Protein 5VON (pdb70)

Foldseek 3Di:
DAQEAAQAQACVPHPQNVVCLVVVVQVSNLVVVVVLVVLPHQEYEHHDDDPPDPSQVSCVSHLLVNLVSDLGAYEDADLDLVSVVSNCVSNQPRYEYHAQEACPHDPSNVSSLLVCLVRVHQHEYEQAHVVGAQQALVSLLVSVVVSVCCNCVPSVDDLQSYAYENEAAACAPDDPSSQARLVRSLVSLLVVCVVRPNHAYEYALQNNHPPADPVLSLLLSQLSVVSSVVSHHRYYHDSSNSRDHPVPDPPQLSVLSVCSSNVVDDVVDGSNVVNNVVPVVD

InterPro domains:
  IPR000489 Pterin-binding domain [PF00809] (372-605)
  IPR000489 Pterin-binding domain [PS50972] (368-623)
  IPR003726 Homocysteine-binding domain [PF02574] (50-337)
  IPR003726 Homocysteine-binding domain [PS50970] (38-337)
  IPR003759 Cobalamin (vitamin B12)-binding module, cap domain [PF02607] (664-738)
  IPR003759 Cobalamin (vitamin B12)-binding module, cap domain [PS51337] (655-749)
  IPR003759 Cobalamin (vitamin B12)-binding module, cap domain [SM01018] (662-745)
  IPR004223 Vitamin B12-dependent methionine synthase, activation domain [PF02965] (955-1184)
  IPR004223 Vitamin B12-dependent methionine synthase, activation domain [PS50974] (883-1185)
  IPR006158 Cobalamin (vitamin B12)-binding domain [PF02310] (750-864)
  IPR006158 Cobalamin (vitamin B12)-binding domain [PS51332] (748-881)
  IPR011005 Dihydropteroate synthase-like superfamily [G3DSA:3.20.20.20] (357-650)
  IPR011005 Dihydropteroate synthase-like superfamily [SSF51717] (369-637)
  IPR011822 Cobalamin-dependent methionine synthase [PIRSF000381] (37-1184)
  IPR011822 Cobalamin-dependent methionine synthase [TIGR02082] (47-1184)
  IPR033706 Methionine synthase, B12-binding domain [cd02069] (666-870)
  IPR036589 Homocysteine-binding domain superfamily [G3DSA:3.20.20.330] (40-350)
  IPR036589 Homocysteine-binding domain superfamily [SSF82282] (40-411)
  IPR036594 Methionine synthase domain [G3DSA:1.10.1240.10] (655-742)
  IPR036594 Methionine synthase domain [SSF47644] (662-744)

Organism: Thermus thermophilus (strain ATCC 27634 / DSM 579 / HB8) (NCBI:txid300852)

Structure (mmCIF, N/CA/C/O backbone):
data_5VON
#
_entry.id   5VON
#
_cell.length_a   55.186
_cell.length_b   55.186
_cell.length_c   197.113
_cell.angle_alpha   90.00
_cell.angle_beta   90.00
_cell.angle_gamma   90.00
#
_symmetry.space_group_name_H-M   'P 43 21 2'
#
loop_
_entity.id
_entity.type
_entity.pdbx_description
1 polymer '5-methyltetrahydrofolate homocysteine S-methyltransferase'
2 non-polymer GLYCEROL
3 water water
#
loop_
_atom_site.group_PDB
_atom_site.id
_atom_site.type_symbol
_atom_site.label_atom_id
_atom_site.label_alt_id
_atom_site.label_comp_id
_atom_site.label_asym_id
_atom_site.label_entity_id
_atom_site.label_seq_id
_atom_site.pdbx_PDB_ins_code
_atom_site.Cartn_x
_atom_site.Cartn_y
_atom_site.Cartn_z
_atom_site.occupancy
_atom_site.B_iso_or_equiv
_atom_site.auth_seq_id
_atom_site.auth_comp_id
_atom_site.auth_asym_id
_atom_site.auth_atom_id
_atom_site.pdbx_PDB_model_num
ATOM 1 N N . SER A 1 15 ? 7.092 -28.919 16.636 1.00 79.91 367 SER A N 1
ATOM 2 C CA . SER A 1 15 ? 7.367 -27.524 17.097 1.00 79.79 367 SER A CA 1
ATOM 3 C C . SER A 1 15 ? 6.066 -26.807 17.465 1.00 71.18 367 SER A C 1
ATOM 4 O O . SER A 1 15 ? 5.858 -25.643 17.101 1.00 78.49 367 SER A O 1
ATOM 11 N N . LEU A 1 16 ? 5.203 -27.490 18.212 1.00 61.02 368 LEU A N 1
ATOM 12 C CA . LEU A 1 16 ? 3.874 -26.959 18.495 1.00 55.73 368 LEU A CA 1
ATOM 13 C C . LEU A 1 16 ? 3.923 -25.983 19.666 1.00 52.33 368 LEU A C 1
ATOM 14 O O . LEU A 1 16 ? 4.306 -26.348 20.772 1.00 52.98 368 LEU A O 1
ATOM 30 N N . PHE A 1 17 ? 3.541 -24.739 19.397 1.00 47.16 369 PHE A N 1
ATOM 31 C CA . PHE A 1 17 ? 3.491 -23.679 20.394 1.00 43.35 369 PHE A CA 1
ATOM 32 C C . PHE A 1 17 ? 2.132 -23.770 21.090 1.00 45.20 369 PHE A C 1
ATOM 33 O O . PHE A 1 17 ? 1.086 -23.415 20.519 1.00 46.17 369 PHE A O 1
ATOM 50 N N . LEU A 1 18 ? 2.155 -24.283 22.320 1.00 41.45 370 LEU A N 1
ATOM 51 C CA . LEU A 1 18 ? 0.965 -24.483 23.122 1.00 42.08 370 LEU A CA 1
ATOM 52 C C . LEU A 1 18 ? 0.625 -23.225 23.906 1.00 43.84 370 LEU A C 1
ATOM 53 O O . LEU A 1 18 ? 1.485 -22.625 24.563 1.00 44.93 370 LEU A O 1
ATOM 69 N N . VAL A 1 19 ? -0.645 -22.840 23.809 1.00 40.98 371 VAL A N 1
ATOM 70 C CA . VAL A 1 19 ? -1.174 -21.656 24.432 1.00 41.92 371 VAL A CA 1
ATOM 71 C C . VAL A 1 19 ? -2.230 -22.156 25.391 1.00 40.68 371 VAL A C 1
ATOM 72 O O . VAL A 1 19 ? -3.263 -22.657 24.958 1.00 43.37 371 VAL A O 1
ATOM 85 N N . GLY A 1 20 ? -1.962 -22.030 26.691 1.00 40.92 372 GLY A N 1
ATOM 86 C CA . GLY A 1 20 ? -2.883 -22.492 27.710 1.00 39.48 372 GLY A CA 1
ATOM 87 C C . GLY A 1 20 ? -4.207 -21.761 27.617 1.00 39.59 372 GLY A C 1
ATOM 88 O O . GLY A 1 20 ? -4.238 -20.528 27.580 1.00 37.09 372 GLY A O 1
ATOM 92 N N . GLU A 1 21 ? -5.292 -22.524 27.597 1.00 40.38 373 GLU A N 1
ATOM 93 C CA . GLU A 1 21 ? -6.643 -21.975 27.401 1.00 41.65 373 GLU A CA 1
ATOM 94 C C . GLU A 1 21 ? -7.354 -21.483 28.659 1.00 41.57 373 GLU A C 1
ATOM 95 O O . GLU A 1 21 ? -8.415 -20.879 28.556 1.00 41.81 373 GLU A O 1
ATOM 107 N N . ARG A 1 22 ? -6.806 -21.744 29.847 1.00 42.82 374 ARG A N 1
ATOM 108 C CA . ARG A 1 22 ? -7.627 -21.699 31.070 1.00 42.96 374 ARG A CA 1
ATOM 109 C C . ARG A 1 22 ? -7.892 -20.342 31.727 1.00 42.93 374 ARG A C 1
ATOM 110 O O . ARG A 1 22 ? -8.795 -20.252 32.557 1.00 41.99 374 ARG A O 1
ATOM 131 N N . LEU A 1 23 ? -7.160 -19.286 31.367 1.00 40.05 375 LEU A N 1
ATOM 132 C CA . LEU A 1 23 ? -7.473 -17.951 31.897 1.00 40.71 375 LEU A CA 1
ATOM 133 C C . LEU A 1 23 ? -8.458 -17.243 30.952 1.00 43.99 375 LEU A C 1
ATOM 134 O O . LEU A 1 23 ? -8.211 -16.144 30.469 1.00 39.54 375 LEU A O 1
ATOM 150 N N . ASN A 1 24 ? -9.592 -17.896 30.716 1.00 46.88 376 ASN A N 1
ATOM 151 C CA . ASN A 1 24 ? -10.600 -17.412 29.796 1.00 49.53 376 ASN A CA 1
ATOM 152 C C . ASN A 1 24 ? -11.920 -17.442 30.535 1.00 49.87 376 ASN A C 1
ATOM 153 O O . ASN A 1 24 ? -12.424 -18.514 30.859 1.00 50.02 376 ASN A O 1
ATOM 164 N N . ALA A 1 25 ? -12.458 -16.261 30.817 1.00 48.66 377 ALA A N 1
ATOM 165 C CA . ALA A 1 25 ? -13.704 -16.130 31.553 1.00 49.44 377 ALA A CA 1
ATOM 166 C C . ALA A 1 25 ? -14.850 -16.888 30.887 1.00 53.11 377 ALA A C 1
ATOM 167 O O . ALA A 1 25 ? -15.641 -17.513 31.575 1.00 57.32 377 ALA A O 1
ATOM 174 N N . THR A 1 26 ? -14.905 -16.873 29.556 1.00 53.76 378 THR A N 1
ATOM 175 C CA . THR A 1 26 ? -15.925 -17.612 28.805 1.00 57.32 378 THR A CA 1
ATOM 176 C C . THR A 1 26 ? -15.727 -19.129 28.843 1.00 54.37 378 THR A C 1
ATOM 177 O O . THR A 1 26 ? -16.685 -19.872 29.040 1.00 52.61 378 THR A O 1
ATOM 188 N N . GLY A 1 27 ? -14.494 -19.578 28.639 1.00 50.67 379 GLY A N 1
ATOM 189 C CA . GLY A 1 27 ? -14.193 -21.003 28.515 1.00 48.67 379 GLY A CA 1
ATOM 190 C C . GLY A 1 27 ? -13.922 -21.732 29.816 1.00 51.33 379 GLY A C 1
ATOM 191 O O . GLY A 1 27 ? -13.922 -22.970 29.839 1.00 55.32 379 GLY A O 1
ATOM 195 N N . SER A 1 28 ? -13.685 -20.986 30.894 1.00 50.59 380 SER A N 1
ATOM 196 C CA . SER A 1 28 ? -13.225 -21.568 32.156 1.00 53.33 380 SER A CA 1
ATOM 197 C C . SER A 1 28 ? -14.038 -21.103 33.368 1.00 49.48 380 SER A C 1
ATOM 198 O O . SER A 1 28 ? -13.917 -19.958 33.816 1.00 48.10 380 SER A O 1
ATOM 206 N N . LYS A 1 29 ? -14.860 -22.011 33.888 1.00 51.53 381 LYS A N 1
ATOM 207 C CA . LYS A 1 29 ? -15.645 -21.782 35.117 1.00 54.04 381 LYS A CA 1
ATOM 208 C C . LYS A 1 29 ? -14.752 -21.418 36.304 1.00 50.90 381 LYS A C 1
ATOM 209 O O . LYS A 1 29 ? -15.011 -20.442 37.021 1.00 49.08 381 LYS A O 1
ATOM 228 N N . ARG A 1 30 ? -13.697 -22.215 36.487 1.00 50.96 382 ARG A N 1
ATOM 229 C CA . ARG A 1 30 ? -12.712 -22.013 37.559 1.00 51.45 382 ARG A CA 1
ATOM 230 C C . ARG A 1 30 ? -12.117 -20.606 37.519 1.00 47.75 382 ARG A C 1
ATOM 231 O O . ARG A 1 30 ? -12.032 -19.936 38.544 1.00 45.75 382 ARG A O 1
ATOM 252 N N . PHE A 1 31 ? -11.731 -20.151 36.328 1.00 46.35 383 PHE A N 1
ATOM 253 C CA . PHE A 1 31 ? -11.138 -18.827 36.181 1.00 46.35 383 PHE A CA 1
ATOM 254 C C . PHE A 1 31 ? -12.164 -17.713 36.369 1.00 45.30 383 PHE A C 1
ATOM 255 O O . PHE A 1 31 ? -11.857 -16.663 36.943 1.00 39.98 383 PHE A O 1
ATOM 272 N N . ARG A 1 32 ? -13.373 -17.947 35.863 1.00 47.04 384 ARG A N 1
ATOM 273 C CA . ARG A 1 32 ? -14.480 -17.026 36.051 1.00 49.06 384 ARG A CA 1
ATOM 274 C C . ARG A 1 32 ? -14.773 -16.811 37.547 1.00 47.09 384 ARG A C 1
ATOM 275 O O . ARG A 1 32 ? -14.822 -15.657 38.008 1.00 44.26 384 ARG A O 1
ATOM 296 N N . GLU A 1 33 ? -14.932 -17.911 38.291 1.00 46.18 385 GLU A N 1
ATOM 297 C CA . GLU A 1 33 ? -15.125 -17.880 39.763 1.00 52.11 385 GLU A CA 1
ATOM 298 C C . GLU A 1 33 ? -14.078 -17.026 40.462 1.00 48.24 385 GLU A C 1
ATOM 299 O O . GLU A 1 33 ? -14.406 -16.153 41.264 1.00 49.31 385 GLU A O 1
ATOM 311 N N . MET A 1 34 ? -12.812 -17.308 40.153 1.00 47.60 386 MET A N 1
ATOM 312 C CA . MET A 1 34 ? -11.689 -16.616 40.778 1.00 45.62 386 MET A CA 1
ATOM 313 C C . MET A 1 34 ? -11.631 -15.147 40.371 1.00 45.73 386 MET A C 1
ATOM 314 O O . MET A 1 34 ? -11.301 -14.289 41.201 1.00 47.68 386 MET A O 1
ATOM 328 N N . LEU A 1 35 ? -11.945 -14.846 39.109 1.00 45.76 387 LEU A N 1
ATOM 329 C CA . LEU A 1 35 ? -11.951 -13.449 38.640 1.00 46.41 387 LEU A CA 1
ATOM 330 C C . LEU A 1 35 ? -13.040 -12.670 39.359 1.00 46.25 387 LEU A C 1
ATOM 331 O O . LEU A 1 35 ? -12.814 -11.543 39.839 1.00 43.48 387 LEU A O 1
ATOM 347 N N . PHE A 1 36 ? -14.223 -13.275 39.430 1.00 50.32 388 PHE A N 1
ATOM 348 C CA . PHE A 1 36 ? -15.351 -12.709 40.200 1.00 53.80 388 PHE A CA 1
ATOM 349 C C . PHE A 1 36 ? -14.967 -12.469 41.654 1.00 51.54 388 PHE A C 1
ATOM 350 O O . PHE A 1 36 ? -15.116 -11.361 42.176 1.00 53.49 388 PHE A O 1
ATOM 367 N N . ALA A 1 37 ? -14.436 -13.508 42.291 1.00 50.40 389 ALA A N 1
ATOM 368 C CA . ALA A 1 37 ? -14.004 -13.420 43.698 1.00 51.37 389 ALA A CA 1
ATOM 369 C C . ALA A 1 37 ? -12.818 -12.486 43.961 1.00 51.16 389 ALA A C 1
ATOM 370 O O . ALA A 1 37 ? -12.555 -12.169 45.111 1.00 53.30 389 ALA A O 1
ATOM 377 N N . ARG A 1 38 ? -12.121 -12.044 42.911 1.00 51.51 390 ARG A N 1
ATOM 378 C CA . ARG A 1 38 ? -10.858 -11.297 43.023 1.00 51.64 390 ARG A CA 1
ATOM 379 C C . ARG A 1 38 ? -9.803 -12.112 43.792 1.00 46.91 390 ARG A C 1
ATOM 380 O O . ARG A 1 38 ? -9.035 -11.583 44.590 1.00 44.85 390 ARG A O 1
ATOM 401 N N . ASP A 1 39 ? -9.778 -13.413 43.489 1.00 44.05 391 ASP A N 1
ATOM 402 C CA . ASP A 1 39 ? -8.826 -14.348 44.030 1.00 43.16 391 ASP A CA 1
ATOM 403 C C . ASP A 1 39 ? -7.562 -14.283 43.147 1.00 44.46 391 ASP A C 1
ATOM 404 O O . ASP A 1 39 ? -7.394 -15.048 42.193 1.00 44.25 391 ASP A O 1
ATOM 413 N N . LEU A 1 40 ? -6.683 -13.351 43.481 1.00 41.69 392 LEU A N 1
ATOM 414 C CA . LEU A 1 40 ? -5.458 -13.136 42.731 1.00 44.06 392 LEU A CA 1
ATOM 415 C C . LEU A 1 40 ? -4.530 -14.342 42.770 1.00 44.38 392 LEU A C 1
ATOM 416 O O . LEU A 1 40 ? -3.975 -14.719 41.748 1.00 44.99 392 LEU A O 1
ATOM 432 N N . GLU A 1 41 ? -4.380 -14.952 43.941 1.00 46.38 393 GLU A N 1
ATOM 433 C CA . GLU A 1 41 ? -3.418 -16.036 44.130 1.00 50.13 393 GLU A CA 1
ATOM 434 C C . GLU A 1 41 ? -3.838 -17.312 43.428 1.00 45.47 393 GLU A C 1
ATOM 435 O O . GLU A 1 41 ? -3.007 -18.018 42.890 1.00 43.53 393 GLU A O 1
ATOM 447 N N . GLY A 1 42 ? -5.129 -17.604 43.439 1.00 45.29 394 GLY A N 1
ATOM 448 C CA . GLY A 1 42 ? -5.687 -18.690 42.637 1.00 42.85 394 GLY A CA 1
ATOM 449 C C . GLY A 1 42 ? -5.475 -18.524 41.142 1.00 39.37 394 GLY A C 1
ATOM 450 O O . GLY A 1 42 ? -5.21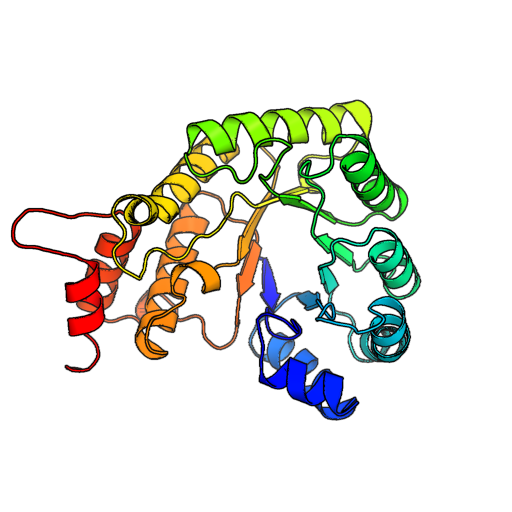1 -19.496 40.443 1.00 36.98 394 GLY A O 1
ATOM 454 N N . ILE A 1 43 ? -5.603 -17.296 40.651 1.00 39.71 395 ILE A N 1
ATOM 455 C CA . ILE A 1 43 ? -5.360 -17.003 39.232 1.00 40.24 395 ILE A CA 1
ATOM 456 C C . ILE A 1 43 ? -3.869 -17.179 38.883 1.00 41.72 395 ILE A C 1
ATOM 457 O O . ILE A 1 43 ? -3.533 -17.868 37.910 1.00 41.53 395 ILE A O 1
ATOM 473 N N . LEU A 1 44 ? -2.985 -16.584 39.685 1.00 40.40 396 LEU A N 1
ATOM 474 C CA . LEU A 1 44 ? -1.542 -16.727 39.446 1.00 41.51 396 LEU A CA 1
ATOM 475 C C . LEU A 1 44 ? -1.079 -18.194 39.498 1.00 38.71 396 LEU A C 1
ATOM 476 O O . LEU A 1 44 ? -0.247 -18.610 38.699 1.00 40.93 396 LEU A O 1
ATOM 492 N N . ALA A 1 45 ? -1.659 -18.973 40.402 1.00 41.57 397 ALA A N 1
ATOM 493 C CA . ALA A 1 45 ? -1.379 -20.408 40.512 1.00 41.94 397 ALA A CA 1
ATOM 494 C C . ALA A 1 45 ? -1.839 -21.194 39.293 1.00 42.50 397 ALA A C 1
ATOM 495 O O . ALA A 1 45 ? -1.116 -22.045 38.785 1.00 42.55 397 ALA A O 1
ATOM 502 N N . LEU A 1 46 ? -3.053 -20.900 38.828 1.00 42.43 398 LEU A N 1
ATOM 503 C CA . LEU A 1 46 ? -3.585 -21.517 37.626 1.00 40.98 398 LEU A CA 1
ATOM 504 C C . LEU A 1 46 ? -2.765 -21.150 36.397 1.00 39.43 398 LEU A C 1
ATOM 505 O O . LEU A 1 46 ? -2.563 -21.987 35.532 1.00 38.85 398 LEU A O 1
ATOM 521 N N . ALA A 1 47 ? -2.297 -19.904 36.316 1.00 37.25 399 ALA A N 1
ATOM 522 C CA . ALA A 1 47 ? -1.348 -19.513 35.271 1.00 37.48 399 ALA A CA 1
ATOM 523 C C . ALA A 1 47 ? -0.066 -20.349 35.335 1.00 39.22 399 ALA A C 1
ATOM 524 O O . ALA A 1 47 ? 0.336 -20.954 34.333 1.00 37.43 399 ALA A O 1
ATOM 531 N N . ARG A 1 48 ? 0.552 -20.402 36.517 1.00 38.64 400 ARG A N 1
ATOM 532 C CA . ARG A 1 48 ? 1.792 -21.172 36.712 1.00 39.83 400 ARG A CA 1
ATOM 533 C C . ARG A 1 48 ? 1.558 -22.661 36.445 1.00 40.11 400 ARG A C 1
ATOM 534 O O . ARG A 1 48 ? 2.426 -23.328 35.894 1.00 39.64 400 ARG A O 1
ATOM 555 N N . GLU A 1 49 ? 0.386 -23.179 36.808 1.00 40.97 401 GLU A N 1
ATOM 556 C CA . GLU A 1 49 ? 0.116 -24.612 36.635 1.00 42.08 401 GLU A CA 1
ATOM 557 C C . GLU A 1 49 ? 0.093 -25.021 35.153 1.00 42.50 401 GLU A C 1
ATOM 558 O O . GLU A 1 49 ? 0.603 -26.081 34.784 1.00 42.65 401 GLU A O 1
ATOM 570 N N . GLN A 1 50 ? -0.476 -24.166 34.306 1.00 41.32 402 GLN A N 1
ATOM 571 C CA . GLN A 1 50 ? -0.526 -24.413 32.863 1.00 37.98 402 GLN A CA 1
ATOM 572 C C . GLN A 1 50 ? 0.876 -24.392 32.251 1.00 38.50 402 GLN A C 1
ATOM 573 O O . GLN A 1 50 ? 1.180 -25.211 31.391 1.00 40.61 402 GLN A O 1
ATOM 587 N N . VAL A 1 51 ? 1.716 -23.454 32.681 1.00 37.69 403 VAL A N 1
ATOM 588 C CA . VAL A 1 51 ? 3.133 -23.449 32.277 1.00 39.49 403 VAL A CA 1
ATOM 589 C C . VAL A 1 51 ? 3.798 -24.788 32.636 1.00 41.41 403 VAL A C 1
ATOM 590 O O . VAL A 1 51 ? 4.437 -25.403 31.780 1.00 43.43 403 VAL A O 1
ATOM 603 N N . GLU A 1 52 ? 3.629 -25.237 33.879 1.00 43.24 404 GLU A N 1
ATOM 604 C CA . GLU A 1 52 ? 4.181 -26.535 34.325 1.00 45.44 404 GLU A CA 1
ATOM 605 C C . GLU A 1 52 ? 3.655 -27.738 33.539 1.00 47.64 404 GLU A C 1
ATOM 606 O O . GLU A 1 52 ? 4.394 -28.682 33.296 1.00 46.99 404 GLU A O 1
ATOM 618 N N . GLU A 1 53 ? 2.384 -27.691 33.141 1.00 48.80 405 GLU A N 1
ATOM 619 C CA . GLU A 1 53 ? 1.766 -28.758 32.336 1.00 49.93 405 GLU A CA 1
ATOM 620 C C . GLU A 1 53 ? 2.074 -28.699 30.830 1.00 48.26 405 GLU A C 1
ATOM 621 O O . GLU A 1 53 ? 1.539 -29.488 30.068 1.00 49.98 405 GLU A O 1
ATOM 633 N N . GLY A 1 54 ? 2.923 -27.765 30.407 1.00 46.88 406 GLY A N 1
ATOM 634 C CA . GLY A 1 54 ? 3.464 -27.741 29.053 1.00 45.04 406 GLY A CA 1
ATOM 635 C C . GLY A 1 54 ? 3.178 -26.500 28.227 1.00 45.04 406 GLY A C 1
ATOM 636 O O . GLY A 1 54 ? 3.716 -26.375 27.136 1.00 43.46 406 GLY A O 1
ATOM 640 N N . ALA A 1 55 ? 2.336 -25.586 28.709 1.00 45.43 407 ALA A N 1
ATOM 641 C CA . ALA A 1 55 ? 2.014 -24.373 27.929 1.00 43.88 407 ALA A CA 1
ATOM 642 C C . ALA A 1 55 ? 3.234 -23.451 27.764 1.00 42.09 407 ALA A C 1
ATOM 643 O O . ALA A 1 55 ? 3.973 -23.248 28.712 1.00 41.62 407 ALA A O 1
ATOM 650 N N . HIS A 1 56 ? 3.438 -22.917 26.560 1.00 42.22 408 HIS A N 1
ATOM 651 C CA . HIS A 1 56 ? 4.499 -21.937 26.280 1.00 43.07 408 HIS A CA 1
ATOM 652 C C . HIS A 1 56 ? 4.006 -20.497 26.398 1.00 41.84 408 HIS A C 1
ATOM 653 O O . HIS A 1 56 ? 4.805 -19.569 26.390 1.00 38.94 408 HIS A O 1
ATOM 667 N N . ALA A 1 57 ? 2.692 -20.321 26.451 1.00 37.34 409 ALA A N 1
ATOM 668 C CA . ALA A 1 57 ? 2.068 -19.012 26.543 1.00 36.72 409 ALA A CA 1
ATOM 669 C C . ALA A 1 57 ? 0.678 -19.221 27.106 1.00 35.88 409 ALA A C 1
ATOM 670 O O . ALA A 1 57 ? 0.212 -20.360 27.193 1.00 32.57 409 ALA A O 1
ATOM 677 N N . LEU A 1 58 ? 0.016 -18.125 27.465 1.00 35.12 410 LEU A N 1
ATOM 678 C CA . LEU A 1 58 ? -1.269 -18.195 28.125 1.00 37.59 410 LEU A CA 1
ATOM 679 C C . LEU A 1 58 ? -2.280 -17.308 27.426 1.00 38.48 410 LEU A C 1
ATOM 680 O O . LEU A 1 58 ? -2.037 -16.108 27.235 1.00 35.29 410 LEU A O 1
ATOM 696 N N . ASP A 1 59 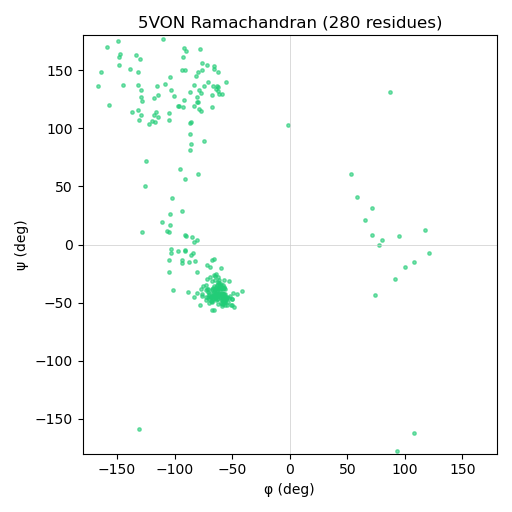? -3.423 -17.890 27.067 1.00 39.99 411 ASP A N 1
ATOM 697 C CA . ASP A 1 59 ? -4.563 -17.120 26.573 1.00 41.53 411 ASP A CA 1
ATOM 698 C C . ASP A 1 59 ? -5.121 -16.364 27.765 1.00 44.47 411 ASP A C 1
ATOM 699 O O . ASP A 1 59 ? -5.157 -16.905 28.870 1.00 44.94 411 ASP A O 1
ATOM 708 N N . LEU A 1 60 ? -5.509 -15.107 27.547 1.00 43.61 412 LEU A N 1
ATOM 709 C CA . LEU A 1 60 ? -6.151 -14.291 28.561 1.00 41.98 412 LEU A CA 1
ATOM 710 C C . LEU A 1 60 ? -7.392 -13.614 27.988 1.00 42.87 412 LEU A C 1
ATOM 711 O O . LEU A 1 60 ? -7.277 -12.775 27.091 1.00 43.11 412 LEU A O 1
ATOM 727 N N . SER A 1 61 ? -8.561 -13.958 28.523 1.00 41.81 413 SER A N 1
ATOM 728 C CA . SER A 1 61 ? -9.816 -13.263 28.214 1.00 42.68 413 SER A CA 1
ATOM 729 C C . SER A 1 61 ? -10.641 -13.034 29.474 1.00 42.86 413 SER A C 1
ATOM 730 O O . SER A 1 61 ? -11.099 -13.986 30.104 1.00 47.04 413 SER A O 1
ATOM 738 N N . VAL A 1 62 ? -10.821 -11.773 29.847 1.00 45.73 414 VAL A N 1
ATOM 739 C CA . VAL A 1 62 ? -11.602 -11.410 31.031 1.00 46.75 414 VAL A CA 1
ATOM 740 C C . VAL A 1 62 ? -13.010 -10.871 30.708 1.00 51.11 414 VAL A C 1
ATOM 741 O O . VAL A 1 62 ? -13.790 -10.582 31.626 1.00 48.80 414 VAL A O 1
ATOM 754 N N . ALA A 1 63 ? -13.331 -10.727 29.423 1.00 52.17 415 ALA A N 1
ATOM 755 C CA . ALA A 1 63 ? -14.606 -10.146 29.009 1.00 52.69 415 ALA A CA 1
ATOM 756 C C . ALA A 1 63 ? -15.773 -11.031 29.449 1.00 54.69 415 ALA A C 1
ATOM 757 O O . ALA A 1 63 ? -15.738 -12.257 29.288 1.00 49.52 415 ALA A O 1
ATOM 764 N N . TRP A 1 64 ? -16.793 -10.393 30.018 1.00 59.21 416 TRP A N 1
ATOM 765 C CA . TRP A 1 64 ? -18.010 -11.083 30.454 1.00 65.10 416 TRP A CA 1
ATOM 766 C C . TRP A 1 64 ? -19.094 -10.034 30.735 1.00 64.23 416 TRP A C 1
ATOM 767 O O . TRP A 1 64 ? -18.809 -8.974 31.307 1.00 66.60 416 TRP A O 1
ATOM 788 N N . THR A 1 65 ? -20.307 -10.321 30.265 1.00 74.26 417 THR A N 1
ATOM 789 C CA . THR A 1 65 ? -21.569 -9.685 30.708 1.00 75.67 417 THR A CA 1
ATOM 790 C C . THR A 1 65 ? -21.476 -8.632 31.831 1.00 80.26 417 THR A C 1
ATOM 791 O O . THR A 1 65 ? -21.315 -8.978 33.006 1.00 83.60 417 THR A O 1
ATOM 802 N N . GLY A 1 66 ? -21.556 -7.353 31.462 1.00 84.43 418 GLY A N 1
ATOM 803 C CA . GLY A 1 66 ? -21.672 -6.256 32.434 1.00 84.11 418 GLY A CA 1
ATOM 804 C C . GLY A 1 66 ? -20.378 -5.618 32.919 1.00 85.54 418 GLY A C 1
ATOM 805 O O . GLY A 1 66 ? -20.359 -4.426 33.234 1.00 88.29 418 GLY A O 1
ATOM 809 N N . ARG A 1 67 ? -19.293 -6.390 32.952 1.00 81.43 419 ARG A N 1
ATOM 810 C CA . ARG A 1 67 ? -18.091 -6.002 33.689 1.00 73.65 419 ARG A CA 1
ATOM 811 C C . ARG A 1 67 ? -17.238 -5.039 32.877 1.00 64.07 419 ARG A C 1
ATOM 812 O O . ARG A 1 67 ? -17.160 -5.158 31.669 1.00 61.10 419 ARG A O 1
ATOM 833 N N . ASP A 1 68 ? -16.593 -4.091 33.543 1.00 63.08 420 ASP A N 1
ATOM 834 C CA . ASP A 1 68 ? -15.652 -3.204 32.879 1.00 66.13 420 ASP A CA 1
ATOM 835 C C . ASP A 1 68 ? -14.361 -4.002 32.604 1.00 69.64 420 ASP A C 1
ATOM 836 O O . ASP A 1 68 ? -13.440 -4.034 33.428 1.00 71.56 420 ASP A O 1
ATOM 845 N N . GLU A 1 69 ? -14.327 -4.658 31.438 1.00 66.42 421 GLU A N 1
ATOM 846 C CA . GLU A 1 69 ? -13.160 -5.411 30.944 1.00 58.97 421 GLU A CA 1
ATOM 847 C C . GLU A 1 69 ? -11.846 -4.668 31.195 1.00 58.03 421 GLU A C 1
ATOM 848 O O . GLU A 1 69 ? -10.845 -5.288 31.559 1.00 58.44 421 GLU A O 1
ATOM 860 N N . LEU A 1 70 ? -11.860 -3.348 31.008 1.00 53.60 422 LEU A N 1
ATOM 861 C CA . LEU A 1 70 ? -10.698 -2.506 31.299 1.00 58.13 422 LEU A CA 1
ATOM 862 C C . LEU A 1 70 ? -10.354 -2.410 32.798 1.00 60.83 422 LEU A C 1
ATOM 863 O O . LEU A 1 70 ? -9.180 -2.233 33.134 1.00 60.47 422 LEU A O 1
ATOM 879 N N . GLU A 1 71 ? -11.354 -2.495 33.684 1.00 60.96 423 GLU A N 1
ATOM 880 C CA . GLU A 1 71 ? -11.092 -2.601 35.131 1.00 64.75 423 GLU A CA 1
ATOM 881 C C . GLU A 1 71 ? -10.445 -3.938 35.473 1.00 57.08 423 GLU A C 1
ATOM 882 O O . GLU A 1 71 ? -9.374 -3.971 36.068 1.00 57.58 423 GLU A O 1
ATOM 894 N N . ASP A 1 72 ? -11.110 -5.025 35.097 1.00 52.41 424 ASP A N 1
ATOM 895 C CA . ASP A 1 72 ? -10.578 -6.376 35.282 1.00 54.18 424 ASP A CA 1
ATOM 896 C C . ASP A 1 72 ? -9.140 -6.534 34.774 1.00 51.70 424 ASP A C 1
ATOM 897 O O . ASP A 1 72 ? -8.327 -7.156 35.449 1.00 48.22 424 ASP A O 1
ATOM 906 N N . LEU A 1 73 ? -8.833 -5.956 33.610 1.00 49.42 425 LEU A N 1
ATOM 907 C CA . LEU A 1 73 ? -7.477 -6.004 33.067 1.00 47.69 425 LEU A CA 1
ATOM 908 C C . LEU A 1 73 ? -6.538 -5.124 33.877 1.00 49.65 425 LEU A C 1
ATOM 909 O O . LEU A 1 73 ? -5.407 -5.523 34.152 1.00 48.50 425 LEU A O 1
ATOM 925 N N . ARG A 1 74 ? -7.006 -3.940 34.276 1.00 53.02 426 ARG A N 1
ATOM 926 C CA . ARG A 1 74 ? -6.220 -3.045 35.143 1.00 56.93 426 ARG A CA 1
ATOM 927 C C . ARG A 1 74 ? -5.922 -3.669 36.537 1.00 51.91 426 ARG A C 1
ATOM 928 O O . ARG A 1 74 ? -4.859 -3.432 37.129 1.00 48.99 426 ARG A O 1
ATOM 949 N N . TRP A 1 75 ? -6.846 -4.482 37.033 1.00 47.01 427 TRP A N 1
ATOM 950 C CA . TRP A 1 75 ? -6.626 -5.230 38.261 1.00 48.16 427 TRP A CA 1
ATOM 951 C C . TRP A 1 75 ? -5.631 -6.399 38.062 1.00 46.93 427 TRP A C 1
ATOM 952 O O . TRP A 1 75 ? -4.709 -6.552 38.861 1.00 48.23 427 TRP A O 1
ATOM 973 N N . LEU A 1 76 ? -5.809 -7.209 37.015 1.00 44.62 428 LEU A N 1
ATOM 974 C CA . LEU A 1 76 ? -5.045 -8.466 36.876 1.00 42.42 428 LEU A CA 1
ATOM 975 C C . LEU A 1 76 ? -3.642 -8.288 36.263 1.00 43.88 428 LEU A C 1
ATOM 976 O O . LEU A 1 76 ? -2.675 -8.836 36.778 1.00 43.92 428 LEU A O 1
ATOM 992 N N . LEU A 1 77 ? -3.541 -7.504 35.193 1.00 45.73 429 LEU A N 1
ATOM 993 C CA . LEU A 1 77 ? -2.323 -7.410 34.377 1.00 48.28 429 LEU A CA 1
ATOM 994 C C . LEU A 1 77 ? -1.035 -7.052 35.097 1.00 49.63 429 LEU A C 1
ATOM 995 O O . LEU A 1 77 ? -0.006 -7.664 34.807 1.00 55.34 429 LEU A O 1
ATOM 1011 N N . PRO A 1 78 ? -1.061 -6.043 36.000 1.00 50.71 430 PRO A N 1
ATOM 1012 C CA . PRO A 1 78 ? 0.183 -5.720 36.719 1.00 48.05 430 PRO A CA 1
ATOM 1013 C C . PRO A 1 78 ? 0.752 -6.917 37.494 1.00 46.66 430 PRO A C 1
ATOM 1014 O O . PRO A 1 78 ? 1.973 -7.068 37.592 1.00 45.72 430 PRO A O 1
ATOM 1025 N N . HIS A 1 79 ? -0.125 -7.759 38.027 1.00 45.73 431 HIS A N 1
ATOM 1026 C CA . HIS A 1 79 ? 0.309 -8.927 38.803 1.00 48.74 431 HIS A CA 1
ATOM 1027 C C . HIS A 1 79 ? 0.710 -10.069 37.887 1.00 46.83 431 HIS A C 1
ATOM 1028 O O . HIS A 1 79 ? 1.719 -10.736 38.118 1.00 49.03 431 HIS A O 1
ATOM 1042 N N . LEU A 1 80 ? -0.075 -10.279 36.837 1.00 45.26 432 LEU A N 1
ATOM 1043 C CA . LEU A 1 80 ? 0.198 -11.337 35.872 1.00 43.51 432 LEU A CA 1
ATOM 1044 C C . LEU A 1 80 ? 1.547 -11.115 35.184 1.00 42.00 432 LEU A C 1
ATOM 1045 O O . LEU A 1 80 ? 2.337 -12.046 35.054 1.00 43.66 432 LEU A O 1
ATOM 1061 N N . ALA A 1 81 ? 1.811 -9.871 34.791 1.00 39.54 433 ALA A N 1
ATOM 1062 C CA . ALA A 1 81 ? 3.033 -9.484 34.085 1.00 39.62 433 ALA A CA 1
ATOM 1063 C C . ALA A 1 81 ? 4.311 -9.720 34.869 1.00 40.39 433 ALA A C 1
ATOM 1064 O O . ALA A 1 81 ? 5.384 -9.933 34.285 1.00 41.88 433 ALA A O 1
ATOM 1071 N N . THR A 1 82 ? 4.213 -9.620 36.187 1.00 43.56 434 THR A N 1
ATOM 1072 C CA . THR A 1 82 ? 5.377 -9.753 37.049 1.00 45.10 434 THR A CA 1
ATOM 1073 C C . THR A 1 82 ? 5.407 -11.115 37.765 1.00 43.29 434 THR A C 1
ATOM 1074 O O . THR A 1 82 ? 6.443 -11.503 38.293 1.00 45.41 434 THR A O 1
ATOM 1085 N N . ALA A 1 83 ? 4.301 -11.854 37.746 1.00 42.28 435 ALA A N 1
ATOM 1086 C CA . ALA A 1 83 ? 4.283 -13.230 38.278 1.00 42.43 435 ALA A CA 1
ATOM 1087 C C . ALA A 1 83 ? 4.956 -14.248 37.349 1.00 41.24 435 ALA A C 1
ATOM 1088 O O . ALA A 1 83 ? 5.580 -15.200 37.816 1.00 39.68 435 ALA A O 1
ATOM 1095 N N . LEU A 1 84 ? 4.814 -14.063 36.040 1.00 40.75 436 LEU A N 1
ATOM 1096 C CA . LEU A 1 84 ? 5.424 -14.949 35.055 1.00 42.59 436 LEU A CA 1
ATOM 1097 C C . LEU A 1 84 ? 6.092 -14.141 33.978 1.00 42.48 436 LEU A C 1
ATOM 1098 O O . LEU A 1 84 ? 5.821 -12.940 33.831 1.00 40.67 436 LEU A O 1
ATOM 1114 N N . THR A 1 85 ? 6.961 -14.819 33.235 1.00 39.71 437 THR A N 1
ATOM 1115 C CA . THR A 1 85 ? 7.608 -14.255 32.053 1.00 42.28 437 THR A CA 1
ATOM 1116 C C . THR A 1 85 ? 6.988 -14.762 30.740 1.00 42.76 437 THR A C 1
ATOM 1117 O O . THR A 1 85 ? 7.372 -14.275 29.680 1.00 44.50 437 THR A O 1
ATOM 1128 N N . VAL A 1 86 ? 6.067 -15.732 30.780 1.00 41.16 438 VAL A N 1
ATOM 1129 C CA . VAL A 1 86 ? 5.587 -16.326 29.530 1.00 42.77 438 VAL A CA 1
ATOM 1130 C C . VAL A 1 86 ? 4.819 -15.311 28.682 1.00 41.18 438 VAL A C 1
ATOM 1131 O O . VAL A 1 86 ? 4.259 -14.355 29.229 1.00 41.96 438 VAL A O 1
ATOM 1144 N N . PRO A 1 87 ? 4.804 -15.511 27.348 1.00 37.35 439 PRO A N 1
ATOM 1145 C CA . PRO A 1 87 ? 3.935 -14.704 26.503 1.00 39.28 439 PRO A CA 1
ATOM 1146 C C . PRO A 1 87 ? 2.453 -14.882 26.810 1.00 37.50 439 PRO A C 1
ATOM 1147 O O . PRO A 1 87 ? 2.031 -15.961 27.241 1.00 37.58 439 PRO A O 1
ATOM 1158 N N . VAL A 1 88 ? 1.690 -13.810 26.602 1.00 37.66 440 VAL A N 1
ATOM 1159 C CA . VAL A 1 88 ? 0.244 -13.794 26.827 1.00 37.48 440 VAL A CA 1
ATOM 1160 C C . VAL A 1 88 ? -0.486 -13.512 25.506 1.00 37.48 440 VAL A C 1
ATOM 1161 O O . VAL A 1 88 ? -0.215 -12.520 24.834 1.00 39.26 440 VAL A O 1
ATOM 1174 N N . MET A 1 89 ? -1.423 -14.377 25.152 1.00 37.59 441 MET A N 1
ATOM 1175 C CA . MET A 1 89 ? -2.327 -14.112 24.050 1.00 38.81 441 MET A CA 1
ATOM 1176 C C . MET A 1 89 ? -3.492 -13.317 24.611 1.00 37.92 441 MET A C 1
ATOM 1177 O O . MET A 1 89 ? -4.349 -13.870 25.297 1.00 36.58 441 MET A O 1
ATOM 1191 N N . VAL A 1 90 ? -3.500 -12.018 24.317 1.00 37.30 442 VAL A N 1
ATOM 1192 C CA . VAL A 1 90 ? -4.550 -11.115 24.768 1.00 37.44 442 VAL A CA 1
ATOM 1193 C C . VAL A 1 90 ? -5.775 -11.290 23.867 1.00 38.50 442 VAL A C 1
ATOM 1194 O O . VAL A 1 90 ? -5.748 -10.983 22.675 1.00 38.72 442 VAL A O 1
ATOM 1207 N N . ASP A 1 91 ? -6.855 -11.748 24.468 1.00 38.96 443 ASP A N 1
ATOM 1208 C CA . ASP A 1 91 ? -7.991 -12.255 23.753 1.00 43.74 443 ASP A CA 1
ATOM 1209 C C . ASP A 1 91 ? -9.139 -11.330 24.106 1.00 42.51 443 ASP A C 1
ATOM 1210 O O . ASP A 1 91 ? -9.661 -11.377 25.215 1.00 41.13 443 ASP A O 1
ATOM 1219 N N . SER A 1 92 ? -9.502 -10.469 23.159 1.00 45.01 444 SER A N 1
ATOM 1220 C CA . SER A 1 92 ? -10.458 -9.387 23.397 1.00 46.48 444 SER A CA 1
ATOM 1221 C C . SER A 1 92 ? -10.985 -8.829 22.072 1.00 46.80 444 SER A C 1
ATOM 1222 O O . SER A 1 92 ? -10.262 -8.813 21.084 1.00 44.44 444 SER A O 1
ATOM 1230 N N . THR A 1 93 ? -12.232 -8.362 22.073 1.00 46.34 445 THR A N 1
ATOM 1231 C CA . THR A 1 93 ? -12.799 -7.620 20.939 1.00 50.07 445 THR A CA 1
ATOM 1232 C C . THR A 1 93 ? -12.616 -6.094 21.027 1.00 47.98 445 THR A C 1
ATOM 1233 O O . THR A 1 93 ? -12.954 -5.387 20.081 1.00 47.79 445 THR A O 1
ATOM 1244 N N . SER A 1 94 ? -12.088 -5.597 22.145 1.00 45.87 446 SER A N 1
ATOM 1245 C CA . SER A 1 94 ? -11.815 -4.163 22.345 1.00 45.82 446 SER A CA 1
ATOM 1246 C C . SER A 1 94 ? -10.356 -3.820 22.014 1.00 46.87 446 SER A C 1
ATOM 1247 O O . SER A 1 94 ? -9.440 -4.351 22.660 1.00 46.21 446 SER A O 1
ATOM 1255 N N . PRO A 1 95 ? -10.119 -2.926 21.025 1.00 46.95 447 PRO A N 1
ATOM 1256 C CA . PRO A 1 95 ? -8.727 -2.520 20.780 1.00 47.35 447 PRO A CA 1
ATOM 1257 C C . PRO A 1 95 ? -8.081 -1.737 21.931 1.00 47.99 447 PRO A C 1
ATOM 1258 O O . PRO A 1 95 ? -6.862 -1.787 22.087 1.00 47.82 447 PRO A O 1
ATOM 1269 N N . GLU A 1 96 ? -8.893 -1.059 22.738 1.00 49.11 448 GLU A N 1
ATOM 1270 C CA . GLU A 1 96 ? -8.410 -0.354 23.923 1.00 52.66 448 GLU A CA 1
ATOM 1271 C C . GLU A 1 96 ? -7.883 -1.359 24.944 1.00 51.27 448 GLU A C 1
ATOM 1272 O O . GLU A 1 96 ? -6.829 -1.153 25.538 1.00 52.13 448 GLU A O 1
ATOM 1284 N N . ALA A 1 97 ? -8.615 -2.457 25.123 1.00 48.72 449 ALA A N 1
ATOM 1285 C CA . ALA A 1 97 ? -8.171 -3.543 25.989 1.00 47.48 449 ALA A CA 1
ATOM 1286 C C . ALA A 1 97 ? -6.827 -4.101 25.523 1.00 44.84 449 ALA A C 1
ATOM 1287 O O . ALA A 1 97 ? -5.928 -4.335 26.334 1.00 44.96 449 ALA A O 1
ATOM 1294 N N . MET A 1 98 ? -6.675 -4.257 24.213 1.00 43.86 450 MET A N 1
ATOM 1295 C CA . MET A 1 98 ? -5.396 -4.690 23.643 1.00 44.02 450 MET A CA 1
ATOM 1296 C C . MET A 1 98 ? -4.254 -3.703 23.912 1.00 45.17 450 MET A C 1
ATOM 1297 O O . MET A 1 98 ? -3.143 -4.122 24.245 1.00 40.31 450 MET A O 1
ATOM 1311 N N . GLU A 1 99 ? -4.536 -2.404 23.765 1.00 47.00 451 GLU A N 1
ATOM 1312 C CA . GLU A 1 99 ? -3.549 -1.350 24.043 1.00 49.89 451 GLU A CA 1
ATOM 1313 C C . GLU A 1 99 ? -3.047 -1.404 25.484 1.00 47.29 451 GLU A C 1
ATOM 1314 O O . GLU A 1 99 ? -1.842 -1.354 25.745 1.00 47.53 451 GLU A O 1
ATOM 1326 N N . LEU A 1 100 ? -3.995 -1.512 26.403 1.00 46.16 452 LEU A N 1
ATOM 1327 C CA . LEU A 1 100 ? -3.706 -1.634 27.819 1.00 47.99 452 LEU A CA 1
ATOM 1328 C C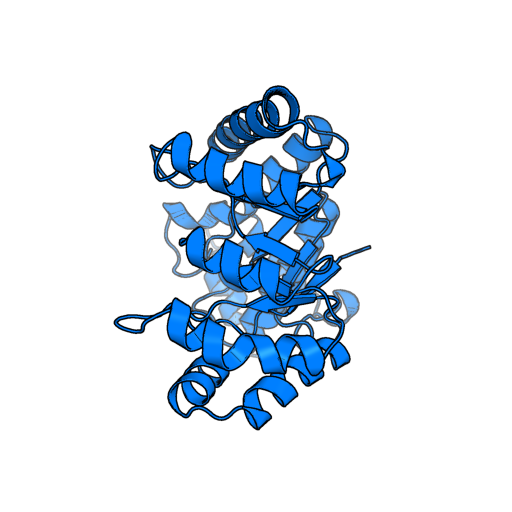 . LEU A 1 100 ? -2.820 -2.840 28.123 1.00 49.66 452 LEU A C 1
ATOM 1329 O O . LEU A 1 100 ? -1.806 -2.719 28.818 1.00 53.90 452 LEU A O 1
ATOM 1345 N N . ALA A 1 101 ? -3.183 -3.996 27.578 1.00 47.72 453 ALA A N 1
ATOM 1346 C CA . ALA A 1 101 ? -2.379 -5.209 27.766 1.00 44.49 453 ALA A CA 1
ATOM 1347 C C . ALA A 1 101 ? -0.972 -5.058 27.201 1.00 44.54 453 ALA A C 1
ATOM 1348 O O . ALA A 1 101 ? -0.016 -5.573 27.776 1.00 42.09 453 ALA A O 1
ATOM 1355 N N . LEU A 1 102 ? -0.862 -4.367 26.069 1.00 45.52 454 LEU A N 1
ATOM 1356 C CA . LEU A 1 102 ? 0.441 -4.083 25.465 1.00 46.75 454 LEU A CA 1
ATOM 1357 C C . LEU A 1 102 ? 1.346 -3.200 26.338 1.00 48.50 454 LEU A C 1
ATOM 1358 O O . LEU A 1 102 ? 2.561 -3.396 26.349 1.00 45.66 454 LEU A O 1
ATOM 1374 N N . LYS A 1 103 ? 0.757 -2.254 27.066 1.00 53.53 455 LYS A N 1
ATOM 1375 C CA . LYS A 1 103 ? 1.516 -1.429 28.023 1.00 59.77 455 LYS A CA 1
ATOM 1376 C C . LYS A 1 103 ? 2.154 -2.255 29.140 1.00 56.88 455 LYS A C 1
ATOM 1377 O O . LYS A 1 103 ? 3.312 -2.035 29.502 1.00 54.58 455 LYS A O 1
ATOM 1396 N N . TYR A 1 104 ? 1.398 -3.215 29.662 1.00 52.15 456 TYR A N 1
ATOM 1397 C CA . TYR A 1 104 ? 1.889 -4.084 30.720 1.00 50.34 456 TYR A CA 1
ATOM 1398 C C . TYR A 1 104 ? 2.761 -5.237 30.236 1.00 49.52 456 TYR A C 1
ATOM 1399 O O . TYR A 1 104 ? 3.574 -5.729 31.010 1.00 47.06 456 TYR A O 1
ATOM 1417 N N . LEU A 1 105 ? 2.626 -5.664 28.977 1.00 48.37 457 LEU A N 1
ATOM 1418 C CA . LEU A 1 105 ? 3.311 -6.881 28.512 1.00 49.29 457 LEU A CA 1
ATOM 1419 C C . LEU A 1 105 ? 4.189 -6.677 27.256 1.00 52.52 457 LEU A C 1
ATOM 1420 O O . LEU A 1 105 ? 4.091 -7.446 26.295 1.00 51.21 457 LEU A O 1
ATOM 1436 N N . PRO A 1 106 ? 5.073 -5.656 27.266 1.00 53.20 458 PRO A N 1
ATOM 1437 C CA . PRO A 1 106 ? 5.873 -5.367 26.065 1.00 50.06 458 PRO A CA 1
ATOM 1438 C C . PRO A 1 106 ? 6.785 -6.523 25.673 1.00 48.87 458 PRO A C 1
ATOM 1439 O O . PRO A 1 106 ? 7.462 -7.070 26.530 1.00 44.79 458 PRO A O 1
ATOM 1450 N N . GLY A 1 107 ? 6.772 -6.893 24.387 1.00 47.34 459 GLY A N 1
ATOM 1451 C CA . GLY A 1 107 ? 7.587 -7.988 23.860 1.00 46.08 459 GLY A CA 1
ATOM 1452 C C . GLY A 1 107 ? 7.047 -9.397 24.103 1.00 48.62 459 GLY A C 1
ATOM 1453 O O . GLY A 1 107 ? 7.694 -10.365 23.723 1.00 52.40 459 GLY A O 1
ATOM 1457 N N . ARG A 1 108 ? 5.861 -9.518 24.700 1.00 46.25 460 ARG A N 1
ATOM 1458 C CA . ARG A 1 108 ? 5.323 -10.804 25.151 1.00 46.79 460 ARG A CA 1
ATOM 1459 C C . ARG A 1 108 ? 3.893 -11.099 24.652 1.00 46.68 460 ARG A C 1
ATOM 1460 O O . ARG A 1 108 ? 3.268 -12.050 25.116 1.00 52.40 460 ARG A O 1
ATOM 1481 N N . VAL A 1 109 ? 3.371 -10.311 23.719 1.00 44.88 461 VAL A N 1
ATOM 1482 C CA . VAL A 1 109 ? 1.943 -10.359 23.393 1.00 43.65 461 VAL A CA 1
ATOM 1483 C C . VAL A 1 109 ? 1.673 -10.986 22.036 1.00 42.49 461 VAL A C 1
ATOM 1484 O O . VAL A 1 109 ? 2.392 -10.736 21.070 1.00 42.35 461 VAL A O 1
ATOM 1497 N N . LEU A 1 110 ? 0.630 -11.814 21.999 1.00 41.06 462 LEU A N 1
ATOM 1498 C CA . LEU A 1 110 ? -0.030 -12.179 20.772 1.00 40.43 462 LEU A CA 1
ATOM 1499 C C . LEU A 1 110 ? -1.432 -11.595 20.847 1.00 39.66 462 LEU A C 1
ATOM 1500 O O . LEU A 1 110 ? -2.156 -11.801 21.829 1.00 38.59 462 LEU A O 1
ATOM 1516 N N . LEU A 1 111 ? -1.821 -10.861 19.811 1.00 38.57 463 LEU A N 1
ATOM 1517 C CA . LEU A 1 111 ? -3.127 -10.209 19.790 1.00 39.26 463 LEU A CA 1
ATOM 1518 C C . LEU A 1 111 ? -4.140 -11.119 19.131 1.00 38.68 463 LEU A C 1
ATOM 1519 O O . LEU A 1 111 ? -3.947 -11.536 17.990 1.00 38.37 463 LEU A O 1
ATOM 1535 N N . ASN A 1 112 ? -5.220 -11.404 19.847 1.00 37.37 464 ASN A N 1
ATOM 1536 C CA . ASN A 1 112 ? -6.266 -12.265 19.359 1.00 39.36 464 ASN A CA 1
ATOM 1537 C C . ASN A 1 112 ? -7.559 -11.467 19.393 1.00 38.10 464 ASN A C 1
ATOM 1538 O O . ASN A 1 112 ? -8.123 -11.301 20.458 1.00 39.92 464 ASN A O 1
ATOM 1549 N N . SER A 1 113 ? -8.067 -10.983 18.263 1.00 37.10 465 SER A N 1
ATOM 1550 C CA . SER A 1 113 ? -7.552 -11.211 16.905 1.00 39.41 465 SER A CA 1
ATOM 1551 C C . SER A 1 113 ? -7.795 -9.984 16.037 1.00 38.73 465 SER A C 1
ATOM 1552 O O . SER A 1 113 ? -8.588 -9.132 16.380 1.00 38.29 465 SER A O 1
ATOM 1560 N N . ALA A 1 114 ? -7.094 -9.924 14.913 1.00 39.80 466 ALA A N 1
ATOM 1561 C CA . ALA A 1 114 ? -7.519 -9.147 13.749 1.00 37.59 466 ALA A CA 1
ATOM 1562 C C . ALA A 1 114 ? -8.561 -9.941 12.965 1.00 36.16 466 ALA A C 1
ATOM 1563 O O . ALA A 1 114 ? -8.301 -11.062 12.521 1.00 36.16 466 ALA A O 1
ATOM 1570 N N . ASN A 1 115 ? -9.738 -9.360 12.786 1.00 36.45 467 ASN A N 1
ATOM 1571 C CA . ASN A 1 115 ? -10.729 -9.909 11.843 1.00 36.54 467 ASN A CA 1
ATOM 1572 C C . ASN A 1 115 ? -11.566 -8.783 11.259 1.00 34.35 467 ASN A C 1
ATOM 1573 O O . ASN A 1 115 ? -11.445 -7.635 11.672 1.00 36.77 467 ASN A O 1
ATOM 1584 N N . LEU A 1 116 ? -12.426 -9.131 10.319 1.00 33.07 468 LEU A N 1
ATOM 1585 C CA . LEU A 1 116 ? -13.144 -8.164 9.540 1.00 34.63 468 LEU A CA 1
ATOM 1586 C C . LEU A 1 116 ? -14.650 -8.153 9.857 1.00 34.48 468 LEU A C 1
ATOM 1587 O O . LEU A 1 116 ? -15.424 -7.644 9.061 1.00 34.40 468 LEU A O 1
ATOM 1603 N N . GLU A 1 117 ? -15.066 -8.683 11.001 1.00 35.55 469 GLU A N 1
ATOM 1604 C CA . GLU A 1 117 ? -16.507 -8.707 11.344 1.00 39.78 469 GLU A CA 1
ATOM 1605 C C . GLU A 1 117 ? -17.121 -7.316 11.335 1.00 39.69 469 GLU A C 1
ATOM 1606 O O . GLU A 1 117 ? -18.264 -7.176 10.934 1.00 41.91 469 GLU A O 1
ATOM 1618 N N . ASP A 1 118 ? -16.362 -6.312 11.786 1.00 41.47 470 ASP A N 1
ATOM 1619 C CA . ASP A 1 118 ? -16.827 -4.918 11.865 1.00 44.00 470 ASP A CA 1
ATOM 1620 C C . ASP A 1 118 ? -16.256 -4.026 10.761 1.00 45.61 470 ASP A C 1
ATOM 1621 O O . ASP A 1 118 ? -16.323 -2.808 10.859 1.00 46.50 470 ASP A O 1
ATOM 1630 N N . GLY A 1 119 ? -15.723 -4.626 9.699 1.00 46.35 471 GLY A N 1
ATOM 1631 C CA . GLY A 1 119 ? -15.204 -3.873 8.578 1.00 42.68 471 GLY A CA 1
ATOM 1632 C C . GLY A 1 119 ? -13.728 -3.605 8.711 1.00 42.09 471 GLY A C 1
ATOM 1633 O O . GLY A 1 119 ? -13.075 -4.011 9.680 1.00 39.66 471 GLY A O 1
ATOM 1637 N N . LEU A 1 120 ? -13.227 -2.876 7.728 1.00 42.93 472 LEU A N 1
ATOM 1638 C CA . LEU A 1 120 ? -11.800 -2.673 7.524 1.00 45.70 472 LEU A CA 1
ATOM 1639 C C . LEU A 1 120 ? -11.114 -1.882 8.643 1.00 46.55 472 LEU A C 1
ATOM 1640 O O . LEU A 1 120 ? -9.966 -2.180 8.997 1.00 44.42 472 LEU A O 1
ATOM 1656 N N . GLU A 1 121 ? -11.813 -0.901 9.216 1.00 48.43 473 GLU A N 1
ATOM 1657 C CA . GLU A 1 121 ? -11.177 0.031 10.164 1.00 53.17 473 GLU A CA 1
ATOM 1658 C C . GLU A 1 121 ? -10.740 -0.624 11.466 1.00 48.00 473 GLU A C 1
ATOM 1659 O O . GLU A 1 121 ? -9.604 -0.421 11.901 1.00 46.22 473 GLU A O 1
ATOM 1671 N N . ARG A 1 122 ? -11.624 -1.415 12.064 1.00 44.88 474 ARG A N 1
ATOM 1672 C CA . ARG A 1 122 ? -11.287 -2.187 13.271 1.00 48.16 474 ARG A CA 1
ATOM 1673 C C . ARG A 1 122 ? -10.176 -3.218 13.013 1.00 43.48 474 ARG A C 1
ATOM 1674 O O . ARG A 1 122 ? -9.308 -3.392 13.854 1.00 40.62 474 ARG A O 1
ATOM 1695 N N . PHE A 1 123 ? -10.218 -3.888 11.859 1.00 40.83 475 PHE A N 1
ATOM 1696 C CA . PHE A 1 123 ? -9.143 -4.791 11.423 1.00 38.98 475 PHE A CA 1
ATOM 1697 C C . PHE A 1 123 ? -7.797 -4.075 11.430 1.00 38.31 475 PHE A C 1
ATOM 1698 O O . PHE A 1 123 ? -6.815 -4.562 12.013 1.00 36.35 475 PHE A O 1
ATOM 1715 N N . ASP A 1 124 ? -7.780 -2.919 10.762 1.00 39.15 476 ASP A N 1
ATOM 1716 C CA . ASP A 1 124 ? -6.592 -2.090 10.613 1.00 39.61 476 ASP A CA 1
ATOM 1717 C C . ASP A 1 124 ? -6.081 -1.576 11.949 1.00 38.36 476 ASP A C 1
ATOM 1718 O O . ASP A 1 124 ? -4.875 -1.505 12.158 1.00 38.49 476 ASP A O 1
ATOM 1727 N N . ARG A 1 125 ? -6.992 -1.218 12.842 1.00 40.65 477 ARG A N 1
ATOM 1728 C CA . ARG A 1 125 ? -6.603 -0.790 14.197 1.00 44.28 477 ARG A CA 1
ATOM 1729 C C . ARG A 1 125 ? -5.805 -1.881 14.926 1.00 40.97 477 ARG A C 1
ATOM 1730 O O . ARG A 1 125 ? -4.772 -1.599 15.525 1.00 39.50 477 ARG A O 1
ATOM 1751 N N . VAL A 1 126 ? -6.252 -3.132 14.823 1.00 38.34 478 VAL A N 1
ATOM 1752 C CA . VAL A 1 126 ? -5.585 -4.222 15.534 1.00 35.59 478 VAL A CA 1
ATOM 1753 C C . VAL A 1 126 ? -4.248 -4.547 14.870 1.00 35.51 478 VAL A C 1
ATOM 1754 O O . VAL A 1 126 ? -3.234 -4.695 15.544 1.00 35.85 478 VAL A O 1
ATOM 1767 N N . ALA A 1 127 ? -4.256 -4.630 13.546 1.00 36.86 479 ALA A N 1
ATOM 1768 C CA . ALA A 1 127 ? -3.043 -4.847 12.771 1.00 37.84 479 ALA A CA 1
ATOM 1769 C C . AL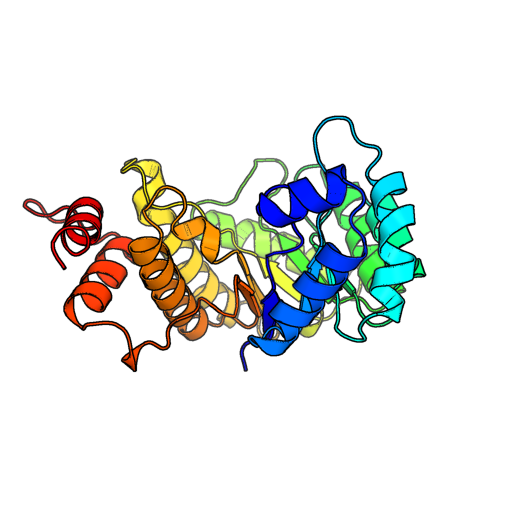A A 1 127 ? -1.995 -3.784 13.039 1.00 38.26 479 ALA A C 1
ATOM 1770 O O . ALA A 1 127 ? -0.823 -4.116 13.198 1.00 40.03 479 ALA A O 1
ATOM 1777 N N . SER A 1 128 ? -2.414 -2.515 13.058 1.00 38.92 480 SER A N 1
ATOM 1778 C CA . SER A 1 128 ? -1.517 -1.404 13.391 1.00 41.82 480 SER A CA 1
ATOM 1779 C C . SER A 1 128 ? -0.847 -1.585 14.738 1.00 41.10 480 SER A C 1
ATOM 1780 O O . SER A 1 128 ? 0.357 -1.377 14.869 1.00 42.11 480 SER A O 1
ATOM 1788 N N . LEU A 1 129 ? -1.631 -1.954 15.744 1.00 41.23 481 LEU A N 1
ATOM 1789 C CA . LEU A 1 129 ? -1.066 -2.240 17.064 1.00 42.74 481 LEU A CA 1
ATOM 1790 C C . LEU A 1 129 ? -0.012 -3.330 17.014 1.00 42.74 481 LEU A C 1
ATOM 1791 O O . LEU A 1 129 ? 1.069 -3.172 17.587 1.00 42.20 481 LEU A O 1
ATOM 1807 N N . ALA A 1 130 ? -0.338 -4.435 16.344 1.00 41.20 482 ALA A N 1
ATOM 1808 C CA . ALA A 1 130 ? 0.578 -5.562 16.235 1.00 40.97 482 ALA A CA 1
ATOM 1809 C C . ALA A 1 130 ? 1.891 -5.146 15.588 1.00 41.98 482 ALA A C 1
ATOM 1810 O O . ALA A 1 130 ? 2.969 -5.465 16.088 1.00 41.25 482 ALA A O 1
ATOM 1817 N N . LYS A 1 131 ? 1.786 -4.435 14.475 1.00 42.71 483 LYS A N 1
ATOM 1818 C CA . LYS A 1 131 ? 2.951 -3.919 13.769 1.00 44.84 483 LYS A CA 1
ATOM 1819 C C . LYS A 1 131 ? 3.796 -2.973 14.638 1.00 46.94 483 LYS A C 1
ATOM 1820 O O . LYS A 1 131 ? 5.028 -3.129 14.749 1.00 44.16 483 LYS A O 1
ATOM 1839 N N . ALA A 1 132 ? 3.128 -2.000 15.253 1.00 44.37 484 ALA A N 1
ATOM 1840 C CA . ALA A 1 132 ? 3.819 -0.963 16.018 1.00 45.30 484 ALA A CA 1
ATOM 1841 C C . ALA A 1 132 ? 4.484 -1.511 17.289 1.00 45.69 484 ALA A C 1
ATOM 1842 O O . ALA A 1 132 ? 5.577 -1.100 17.621 1.00 43.30 484 ALA A O 1
ATOM 1849 N N . HIS A 1 133 ? 3.828 -2.435 17.986 1.00 46.41 485 HIS A N 1
ATOM 1850 C CA . HIS A 1 133 ? 4.367 -2.979 19.243 1.00 47.83 485 HIS A CA 1
ATOM 1851 C C . HIS A 1 133 ? 5.242 -4.233 19.071 1.00 44.07 485 HIS A C 1
ATOM 1852 O O . HIS A 1 133 ? 5.815 -4.703 20.031 1.00 47.27 485 HIS A O 1
ATOM 1866 N N . GLY A 1 134 ? 5.349 -4.764 17.867 1.00 42.79 486 GLY A N 1
ATOM 1867 C CA . GLY A 1 134 ? 6.059 -6.024 17.650 1.00 45.03 486 GLY A CA 1
ATOM 1868 C C . GLY A 1 134 ? 5.342 -7.255 18.182 1.00 44.61 486 GLY A C 1
ATOM 1869 O O . GLY A 1 134 ? 5.990 -8.220 18.574 1.00 51.31 486 GLY A O 1
ATOM 1873 N N . ALA A 1 135 ? 4.011 -7.240 18.178 1.00 40.97 487 ALA A N 1
ATOM 1874 C CA . ALA A 1 135 ? 3.238 -8.370 18.658 1.00 39.85 487 ALA A CA 1
ATOM 1875 C C . ALA A 1 135 ? 2.932 -9.327 17.500 1.00 39.28 487 ALA A C 1
ATOM 1876 O O . ALA A 1 135 ? 2.834 -8.898 16.351 1.00 37.88 487 ALA A O 1
ATOM 1883 N N . ALA A 1 136 ? 2.794 -10.619 17.808 1.00 36.43 488 ALA A N 1
ATOM 1884 C CA . ALA A 1 136 ? 2.282 -11.582 16.839 1.00 37.76 488 ALA A CA 1
ATOM 1885 C C . ALA A 1 136 ? 0.779 -11.392 16.749 1.00 37.58 488 ALA A C 1
ATOM 1886 O O . ALA A 1 136 ? 0.163 -10.899 17.684 1.00 39.52 488 ALA A O 1
ATOM 1893 N N . LEU A 1 137 ? 0.189 -11.788 15.630 1.00 38.99 489 LEU A N 1
ATOM 1894 C CA . LEU A 1 137 ? -1.221 -11.493 15.369 1.00 39.14 489 LEU A CA 1
ATOM 1895 C C . LEU A 1 137 ? -1.992 -12.730 14.990 1.00 36.24 489 LEU A C 1
ATOM 1896 O O . LEU A 1 137 ? -1.647 -13.412 14.031 1.00 38.41 489 LEU A O 1
ATOM 1912 N N . VAL A 1 138 ? -3.043 -13.008 15.741 1.00 36.47 490 VAL A N 1
ATOM 1913 C CA . VAL A 1 138 ? -4.004 -14.015 15.357 1.00 37.68 490 VAL A CA 1
ATOM 1914 C C . VAL A 1 138 ? -4.934 -13.365 14.342 1.00 36.20 490 VAL A C 1
ATOM 1915 O O . VAL A 1 138 ? -5.476 -12.297 14.602 1.00 39.39 490 VAL A O 1
ATOM 1928 N N . VAL A 1 139 ? -5.083 -14.017 13.194 1.00 36.50 491 VAL A N 1
ATOM 1929 C CA . VAL A 1 139 ? -5.886 -13.547 12.077 1.00 37.66 491 VAL A CA 1
ATOM 1930 C C . VAL A 1 139 ? -7.032 -14.537 11.943 1.00 38.30 491 VAL A C 1
ATOM 1931 O O . VAL A 1 139 ? -6.817 -15.677 11.547 1.00 39.29 491 VAL A O 1
ATOM 1944 N N . LEU A 1 140 ? -8.240 -14.097 12.285 1.00 37.60 492 LEU A N 1
ATOM 1945 C CA . LEU A 1 140 ? -9.402 -14.962 12.436 1.00 37.54 492 LEU A CA 1
ATOM 1946 C C . LEU A 1 140 ? -10.325 -14.852 11.239 1.00 36.00 492 LEU A C 1
ATOM 1947 O O . LEU A 1 140 ? -10.689 -13.752 10.834 1.00 32.57 492 LEU A O 1
ATOM 1963 N N . ALA A 1 141 ? -10.754 -15.998 10.715 1.00 34.71 493 ALA A N 1
ATOM 1964 C CA . ALA A 1 141 ? -11.507 -16.066 9.454 1.00 34.92 493 ALA A CA 1
ATOM 1965 C C . ALA A 1 141 ? -13.016 -15.727 9.573 1.00 34.96 493 ALA A C 1
ATOM 1966 O O . ALA A 1 141 ? -13.882 -16.535 9.231 1.00 34.31 493 ALA A O 1
ATOM 1973 N N . ILE A 1 142 ? -13.292 -14.500 10.012 1.00 34.34 494 ILE A N 1
ATOM 1974 C CA . ILE A 1 142 ? -14.627 -13.935 10.093 1.00 36.27 494 ILE A CA 1
ATOM 1975 C C . ILE A 1 142 ? -14.526 -12.583 9.396 1.00 35.81 494 ILE A C 1
ATOM 1976 O O . ILE A 1 142 ? -13.597 -11.817 9.648 1.00 35.16 494 ILE A O 1
ATOM 1992 N N . ASP A 1 143 ? -15.476 -12.293 8.517 1.00 35.38 495 ASP A N 1
ATOM 1993 C CA . ASP A 1 143 ? -15.509 -11.015 7.810 1.00 34.82 495 ASP A CA 1
ATOM 1994 C C . ASP A 1 143 ? -16.923 -10.418 7.908 1.00 34.56 495 ASP A C 1
ATOM 1995 O O . ASP A 1 143 ? -17.690 -10.819 8.777 1.00 30.38 495 ASP A O 1
ATOM 2004 N N . GLU A 1 144 ? -17.282 -9.515 7.002 1.00 33.52 496 GLU A N 1
ATOM 2005 C CA . GLU A 1 144 ? -18.514 -8.765 7.135 1.00 35.68 496 GLU A CA 1
ATOM 2006 C C . GLU A 1 144 ? -19.748 -9.602 6.891 1.00 37.11 496 GLU A C 1
ATOM 2007 O O . GLU A 1 144 ? -20.825 -9.168 7.240 1.00 35.93 496 GLU A O 1
ATOM 2019 N N . LYS A 1 145 ? -19.584 -10.772 6.253 1.00 42.12 497 LYS A N 1
ATOM 2020 C CA . LYS A 1 145 ? -20.656 -11.740 6.024 1.00 40.62 497 LYS A CA 1
ATOM 2021 C C . LYS A 1 145 ? -20.578 -12.959 6.950 1.00 44.15 497 LYS A C 1
ATOM 2022 O O . LYS A 1 145 ? -21.285 -13.941 6.735 1.00 45.78 497 LYS A O 1
ATOM 2041 N N . GLY A 1 146 ? -19.725 -12.900 7.967 1.00 42.00 498 GLY A N 1
ATOM 2042 C CA . GLY A 1 146 ? -19.734 -13.873 9.033 1.00 42.97 498 GLY A CA 1
ATOM 2043 C C . GLY A 1 146 ? -18.568 -14.841 9.025 1.00 42.14 498 GLY A C 1
ATOM 2044 O O . GLY A 1 146 ? -17.520 -14.604 8.399 1.00 36.30 498 GLY A O 1
ATOM 2048 N N . MET A 1 147 ? -18.766 -15.929 9.757 1.00 39.36 499 MET A N 1
ATOM 2049 C CA . MET A 1 147 ? -17.741 -16.945 9.927 1.00 40.61 499 MET A CA 1
ATOM 2050 C C . MET A 1 147 ? -17.587 -17.775 8.658 1.00 37.87 499 MET A C 1
ATOM 2051 O O . MET A 1 147 ? -18.585 -18.189 8.051 1.00 36.48 499 MET A O 1
ATOM 2065 N N . ALA A 1 148 ? -16.333 -18.024 8.279 1.00 34.34 500 ALA A N 1
ATOM 2066 C CA . ALA A 1 148 ? -16.022 -18.915 7.164 1.00 34.99 500 ALA A CA 1
ATOM 2067 C C . ALA A 1 148 ? -16.177 -20.357 7.625 1.00 36.87 500 ALA A C 1
ATOM 2068 O O . ALA A 1 148 ? -15.410 -20.811 8.474 1.00 39.55 500 ALA A O 1
ATOM 2075 N N . LYS A 1 149 ? -17.148 -21.068 7.052 1.00 39.12 501 LYS A N 1
ATOM 2076 C CA . LYS A 1 149 ? -17.484 -22.440 7.441 1.00 39.92 501 LYS A CA 1
ATOM 2077 C C . LYS A 1 149 ? -16.944 -23.501 6.497 1.00 40.02 501 LYS A C 1
ATOM 2078 O O . LYS A 1 149 ? -16.560 -24.579 6.952 1.00 42.91 501 LYS A O 1
ATOM 2097 N N . THR A 1 150 ? -16.975 -23.231 5.193 1.00 38.22 502 THR A N 1
ATOM 2098 C CA . THR A 1 150 ? -16.451 -24.153 4.184 1.00 39.41 502 THR A CA 1
ATOM 2099 C C . THR A 1 150 ? -14.992 -23.829 3.862 1.00 39.56 502 THR A C 1
ATOM 2100 O O . THR A 1 150 ? -14.509 -22.711 4.110 1.00 35.53 502 THR A O 1
ATOM 2111 N N . ARG A 1 151 ? -14.297 -24.788 3.272 1.00 39.86 503 ARG A N 1
ATOM 2112 C CA . ARG A 1 151 ? -12.892 -24.571 2.916 1.00 46.01 503 ARG A CA 1
ATOM 2113 C C . ARG A 1 151 ? -12.723 -23.429 1.918 1.00 43.47 503 ARG A C 1
ATOM 2114 O O . ARG A 1 151 ? -11.718 -22.709 1.955 1.00 41.47 503 ARG A O 1
ATOM 2135 N N . GLU A 1 152 ? -13.716 -23.269 1.045 1.00 42.70 504 GLU A N 1
ATOM 2136 C CA . GLU A 1 152 ? -13.687 -22.238 0.008 1.00 43.76 504 GLU A CA 1
ATOM 2137 C C . GLU A 1 152 ? -13.796 -20.858 0.668 1.00 40.91 504 GLU A C 1
ATOM 2138 O O . GLU A 1 152 ? -12.973 -19.986 0.391 1.00 41.16 504 GLU A O 1
ATOM 2150 N N . GLU A 1 153 ? -14.772 -20.690 1.570 1.00 37.55 505 GLU A N 1
ATOM 2151 C CA . GLU A 1 153 ? -14.914 -19.445 2.374 1.00 38.07 505 GLU A CA 1
ATOM 2152 C C . GLU A 1 153 ? -13.641 -19.120 3.186 1.00 35.30 505 GLU A C 1
ATOM 2153 O O . GLU A 1 153 ? -13.199 -17.966 3.260 1.00 32.02 505 GLU A O 1
ATOM 2165 N N . LYS A 1 154 ? -13.063 -20.145 3.789 1.00 34.25 506 LYS A N 1
ATOM 2166 C CA . LYS A 1 154 ? -11.850 -19.981 4.606 1.00 35.96 506 LYS A CA 1
ATOM 2167 C C . LYS A 1 154 ? -10.693 -19.444 3.779 1.00 34.84 506 LYS A C 1
ATOM 2168 O O . LYS A 1 154 ? -9.987 -18.534 4.207 1.00 34.18 506 LYS A O 1
ATOM 2187 N N . VAL A 1 155 ? -10.543 -19.965 2.566 1.00 36.43 507 VAL A N 1
ATOM 2188 C CA . VAL A 1 155 ? -9.489 -19.499 1.671 1.00 36.43 507 VAL A CA 1
ATOM 2189 C C . VAL A 1 155 ? -9.752 -18.062 1.214 1.00 37.99 507 VAL A C 1
ATOM 2190 O O . VAL A 1 155 ? -8.825 -17.248 1.218 1.00 34.35 507 VAL A O 1
ATOM 2203 N N . ARG A 1 156 ? -11.001 -17.755 0.838 1.00 38.11 508 ARG A N 1
ATOM 2204 C CA . ARG A 1 156 ? -11.343 -16.430 0.329 1.00 38.82 508 ARG A CA 1
ATOM 2205 C C . ARG A 1 156 ? -11.069 -15.331 1.350 1.00 38.44 508 ARG A C 1
ATOM 2206 O O . ARG A 1 156 ? -10.532 -14.279 1.002 1.00 40.37 508 ARG A O 1
ATOM 2227 N N . VAL A 1 157 ? -11.446 -15.590 2.601 1.00 36.98 509 VAL A N 1
ATOM 2228 C CA . VAL A 1 157 ? -11.285 -14.631 3.695 1.00 37.07 509 VAL A CA 1
ATOM 2229 C C . VAL A 1 157 ? -9.798 -14.481 4.047 1.00 34.01 509 VAL A C 1
ATOM 2230 O O . VAL A 1 157 ? -9.303 -13.378 4.162 1.00 30.82 509 VAL A O 1
ATOM 2243 N N . ALA A 1 158 ? -9.102 -15.601 4.187 1.00 31.87 510 ALA A N 1
ATOM 2244 C CA . ALA A 1 158 ? -7.675 -15.607 4.544 1.00 33.11 510 ALA A CA 1
ATOM 2245 C C . ALA A 1 158 ? -6.808 -14.832 3.585 1.00 32.63 510 ALA A C 1
ATOM 2246 O O . ALA A 1 158 ? -5.915 -14.105 4.007 1.00 35.55 510 ALA A O 1
ATOM 2253 N N . LEU A 1 159 ? -7.053 -15.000 2.290 1.00 33.92 511 LEU A N 1
ATOM 2254 C CA . LEU A 1 159 ? -6.235 -14.354 1.272 1.00 34.06 511 LEU A CA 1
ATOM 2255 C C . LEU A 1 159 ? -6.394 -12.841 1.289 1.00 34.74 511 LEU A C 1
ATOM 2256 O O . LEU A 1 159 ? -5.413 -12.110 1.175 1.00 34.89 511 LEU A O 1
ATOM 2272 N N . ARG A 1 160 ? -7.626 -12.388 1.461 1.00 34.04 512 ARG A N 1
ATOM 2273 C CA . ARG A 1 160 ? -7.931 -10.978 1.583 1.00 35.66 512 ARG A CA 1
ATOM 2274 C C . ARG A 1 160 ? -7.237 -10.347 2.784 1.00 36.64 512 ARG A C 1
ATOM 2275 O O . ARG A 1 160 ? -6.697 -9.250 2.679 1.00 36.48 512 ARG A O 1
ATOM 2296 N N . MET A 1 161 ? -7.288 -11.037 3.919 1.00 35.01 513 MET A N 1
ATOM 2297 C CA . MET A 1 161 ? -6.641 -10.575 5.131 1.00 35.64 513 MET A CA 1
ATOM 2298 C C . MET A 1 161 ? -5.130 -10.625 5.007 1.00 36.15 513 MET A C 1
ATOM 2299 O O . MET A 1 161 ? -4.466 -9.673 5.380 1.00 34.53 513 MET A O 1
ATOM 2313 N N . TYR A 1 162 ? -4.598 -11.723 4.478 1.00 36.12 514 TYR A N 1
ATOM 2314 C CA . TYR A 1 162 ? -3.150 -11.856 4.227 1.00 37.95 514 TYR A CA 1
ATOM 2315 C C . TYR A 1 162 ? -2.587 -10.702 3.385 1.00 37.96 514 TYR A C 1
ATOM 2316 O O . TYR A 1 162 ? -1.573 -10.086 3.731 1.00 37.93 514 TYR A O 1
ATOM 2334 N N . GLU A 1 163 ? -3.257 -10.423 2.274 1.00 40.17 515 GLU A N 1
ATOM 2335 C CA . GLU A 1 163 ? -2.899 -9.300 1.397 1.00 41.86 515 GLU A CA 1
ATOM 2336 C C . GLU A 1 163 ? -2.892 -7.958 2.135 1.00 40.62 515 GLU A C 1
ATOM 2337 O O . GLU A 1 163 ? -1.926 -7.205 2.062 1.00 40.97 515 GLU A O 1
ATOM 2349 N N . ARG A 1 164 ? -3.963 -7.676 2.860 1.00 40.10 516 ARG A N 1
ATOM 2350 C CA . ARG A 1 164 ? -4.053 -6.453 3.664 1.00 41.45 516 ARG A CA 1
ATOM 2351 C C . ARG A 1 164 ? -2.903 -6.326 4.682 1.00 41.96 516 ARG A C 1
ATOM 2352 O O . ARG A 1 164 ? -2.290 -5.263 4.819 1.00 39.19 516 ARG A O 1
ATOM 2373 N N . LEU A 1 165 ? -2.614 -7.417 5.384 1.00 38.80 517 LEU A N 1
ATOM 2374 C CA . LEU A 1 165 ? -1.629 -7.406 6.467 1.00 38.92 517 LEU A CA 1
ATOM 2375 C C . LEU A 1 165 ? -0.176 -7.302 5.970 1.00 40.78 517 LEU A C 1
ATOM 2376 O O . LEU A 1 165 ? 0.643 -6.616 6.581 1.00 37.06 517 LEU A O 1
ATOM 2392 N N . THR A 1 166 ? 0.129 -7.990 4.873 1.00 41.18 518 THR A N 1
ATOM 2393 C CA . THR A 1 166 ? 1.461 -7.959 4.278 1.00 41.80 518 THR A CA 1
ATOM 2394 C C . THR A 1 166 ? 1.650 -6.673 3.487 1.00 43.90 518 THR A C 1
ATOM 2395 O O . THR A 1 166 ? 2.593 -5.941 3.739 1.00 44.60 518 THR A O 1
ATOM 2406 N N . GLU A 1 167 ? 0.719 -6.358 2.587 1.00 45.35 519 GLU A N 1
ATOM 2407 C CA . GLU A 1 167 ? 0.913 -5.233 1.656 1.00 46.88 519 GLU A CA 1
ATOM 2408 C C . GLU A 1 167 ? 0.719 -3.871 2.304 1.00 47.33 519 GLU A C 1
ATOM 2409 O O . GLU A 1 167 ? 1.517 -2.972 2.075 1.00 48.53 519 GLU A O 1
ATOM 2421 N N . HIS A 1 168 ? -0.329 -3.715 3.113 1.00 46.30 520 HIS A N 1
ATOM 2422 C CA . HIS A 1 168 ? -0.637 -2.423 3.712 1.00 43.91 520 HIS A CA 1
ATOM 2423 C C . HIS A 1 168 ? 0.060 -2.166 5.037 1.00 42.25 520 HIS A C 1
ATOM 2424 O O . HIS A 1 168 ? 0.473 -1.052 5.300 1.00 41.97 520 HIS A O 1
ATOM 2438 N N . HIS A 1 169 ? 0.134 -3.173 5.896 1.00 43.41 521 HIS A N 1
ATOM 2439 C CA . HIS A 1 169 ? 0.684 -2.983 7.239 1.00 42.71 521 HIS A CA 1
ATOM 2440 C C . HIS A 1 169 ? 2.161 -3.381 7.335 1.00 45.19 521 HIS A C 1
ATOM 2441 O O . HIS A 1 169 ? 2.787 -3.169 8.364 1.00 50.56 521 HIS A O 1
ATOM 2455 N N . GLY A 1 170 ? 2.724 -3.943 6.268 1.00 45.05 522 GLY A N 1
ATOM 2456 C CA . GLY A 1 170 ? 4.110 -4.390 6.286 1.00 43.68 522 GLY A CA 1
ATOM 2457 C C . GLY A 1 170 ? 4.397 -5.540 7.241 1.00 44.34 522 GLY A C 1
ATOM 2458 O O . GLY A 1 170 ? 5.549 -5.729 7.627 1.00 45.30 522 GLY A O 1
ATOM 2462 N N . LEU A 1 171 ? 3.380 -6.312 7.629 1.00 42.42 523 LEU A N 1
ATOM 2463 C CA . LEU A 1 171 ? 3.604 -7.472 8.510 1.00 44.99 523 LEU A CA 1
ATOM 2464 C C . LEU A 1 171 ? 4.123 -8.648 7.694 1.00 46.98 523 LEU A C 1
ATOM 2465 O O . LEU A 1 171 ? 3.785 -8.806 6.519 1.00 44.62 523 LEU A O 1
ATOM 2481 N N . ARG A 1 172 ? 4.942 -9.471 8.328 1.00 47.04 524 ARG A N 1
ATOM 2482 C CA . ARG A 1 172 ? 5.575 -10.594 7.653 1.00 48.95 524 ARG A CA 1
ATOM 2483 C C . ARG A 1 172 ? 4.702 -11.820 7.855 1.00 44.64 524 ARG A C 1
ATOM 2484 O O . ARG A 1 172 ? 4.035 -11.926 8.880 1.00 46.26 524 ARG A O 1
ATOM 2505 N N . PRO A 1 173 ? 4.709 -12.766 6.892 1.00 42.55 525 PRO A N 1
ATOM 2506 C CA . PRO A 1 173 ? 3.947 -14.003 7.088 1.00 43.28 525 PRO A CA 1
ATOM 2507 C C . PRO A 1 173 ? 4.142 -14.619 8.474 1.00 42.89 525 PRO A C 1
ATOM 2508 O O . PRO A 1 173 ? 3.183 -15.034 9.114 1.00 38.83 525 PRO A O 1
ATOM 2519 N N . GLU A 1 174 ? 5.390 -14.613 8.926 1.00 45.01 526 GLU A N 1
ATOM 2520 C CA . GLU A 1 174 ? 5.803 -15.213 10.185 1.00 45.64 526 GLU A CA 1
ATOM 2521 C C . GLU A 1 174 ? 5.294 -14.499 11.449 1.00 45.40 526 GLU A C 1
ATOM 2522 O O . GLU A 1 174 ? 5.285 -15.108 12.509 1.00 43.72 526 GLU A O 1
ATOM 2534 N N . ASP A 1 175 ? 4.888 -13.226 11.337 1.00 46.04 527 ASP A N 1
ATOM 2535 C CA . ASP A 1 175 ? 4.168 -12.508 12.421 1.00 46.91 527 ASP A CA 1
ATOM 2536 C C . ASP A 1 175 ? 2.744 -13.065 12.684 1.00 44.07 527 ASP A C 1
ATOM 2537 O O . ASP A 1 175 ? 2.126 -12.709 13.692 1.00 41.94 527 ASP A O 1
ATOM 2546 N N . LEU A 1 176 ? 2.221 -13.906 11.782 1.00 41.27 528 LEU A N 1
ATOM 2547 C CA . LEU A 1 176 ? 0.778 -14.159 11.669 1.00 39.75 528 LEU A CA 1
ATOM 2548 C C . LEU A 1 176 ? 0.394 -15.597 11.998 1.00 39.47 528 LEU A C 1
ATOM 2549 O O . LEU A 1 176 ? 1.047 -16.540 11.534 1.00 41.08 528 LEU A O 1
ATOM 2565 N N . LEU A 1 177 ? -0.683 -15.749 12.772 1.00 38.86 529 LEU A N 1
ATOM 2566 C CA . LEU A 1 177 ? -1.281 -17.040 13.083 1.00 39.45 529 LEU A CA 1
ATOM 2567 C C . LEU A 1 177 ? -2.714 -17.029 12.563 1.00 39.53 529 LEU A C 1
ATOM 2568 O O . LEU A 1 177 ? -3.584 -16.376 13.143 1.00 39.79 529 LEU A O 1
ATOM 2584 N N . PHE A 1 178 ? -2.958 -17.741 11.469 1.00 38.96 530 PHE A N 1
ATOM 2585 C CA . PHE A 1 178 ? -4.296 -17.782 10.877 1.00 40.20 530 PHE A CA 1
ATOM 2586 C C . PHE A 1 178 ? -5.181 -18.760 11.634 1.00 39.38 530 PHE A C 1
ATOM 2587 O O . PHE A 1 178 ? -4.825 -19.933 11.793 1.00 39.01 530 PHE A O 1
ATOM 2604 N N . ASP A 1 179 ? -6.303 -18.261 12.143 1.00 39.93 531 ASP A N 1
ATOM 2605 C CA . ASP A 1 179 ? -7.284 -19.101 12.818 1.00 41.28 531 ASP A CA 1
ATOM 2606 C C . ASP A 1 179 ? -8.446 -19.301 11.889 1.00 39.69 531 ASP A C 1
ATOM 2607 O O . ASP A 1 179 ? -9.250 -18.401 11.697 1.00 39.20 531 ASP A O 1
ATOM 2616 N N . LEU A 1 180 ? -8.529 -20.517 11.356 1.00 38.14 532 LEU A N 1
ATOM 2617 C CA . LEU A 1 180 ? -9.520 -20.904 10.363 1.00 37.07 532 LEU A CA 1
ATOM 2618 C C . LEU A 1 180 ? -10.813 -21.480 10.965 1.00 37.69 532 LEU A C 1
ATOM 2619 O O . LEU A 1 180 ? -11.656 -22.007 10.238 1.00 36.50 532 LEU A O 1
ATOM 2635 N N . LEU A 1 181 ? -10.934 -21.395 12.292 1.00 37.71 533 LEU A N 1
ATOM 2636 C CA . LEU A 1 181 ? -12.166 -21.643 13.068 1.00 38.34 533 LEU A CA 1
ATOM 2637 C C . LEU A 1 181 ? -12.347 -23.113 13.425 1.00 39.03 533 LEU A C 1
ATOM 2638 O O . LEU A 1 181 ? -12.229 -23.995 12.566 1.00 37.62 533 LEU A O 1
ATOM 2654 N N . THR A 1 182 ? -12.630 -23.352 14.705 1.00 39.07 534 THR A N 1
ATOM 2655 C CA . THR A 1 182 ? -12.926 -24.677 15.215 1.00 39.17 534 THR A CA 1
ATOM 2656 C C . THR A 1 182 ? -14.381 -24.691 15.733 1.00 41.36 534 THR A C 1
ATOM 2657 O O . THR A 1 182 ? -14.711 -24.006 16.705 1.00 43.25 534 THR A O 1
ATOM 2668 N N . PHE A 1 183 ? -15.231 -25.469 15.059 1.00 41.05 535 PHE A N 1
ATOM 2669 C CA . PHE A 1 183 ? -16.653 -25.609 15.366 1.00 41.14 535 PHE A CA 1
ATOM 2670 C C . PHE A 1 183 ? -16.929 -26.943 16.069 1.00 45.59 535 PHE A C 1
ATOM 2671 O O . PHE A 1 183 ? -16.317 -27.973 15.722 1.00 41.40 535 PHE A O 1
ATOM 2688 N N . PRO A 1 184 ? -17.884 -26.951 17.016 1.00 46.96 536 PRO A N 1
ATOM 2689 C CA . PRO A 1 184 ? -18.236 -28.233 17.624 1.00 49.08 536 PRO A CA 1
ATOM 2690 C C . PRO A 1 184 ? -18.922 -29.153 16.621 1.00 49.46 536 PRO A C 1
ATOM 2691 O O . PRO A 1 184 ? -19.999 -28.835 16.128 1.00 55.32 536 PRO A O 1
ATOM 2702 N N . ILE A 1 185 ? -18.295 -30.295 16.350 1.00 53.57 537 ILE A N 1
ATOM 2703 C CA . ILE A 1 185 ? -18.852 -31.333 15.463 1.00 51.93 537 ILE A CA 1
ATOM 2704 C C . ILE A 1 185 ? -19.631 -32.399 16.251 1.00 57.93 537 ILE A C 1
ATOM 2705 O O . ILE A 1 185 ? -19.709 -33.562 15.852 1.00 65.51 537 ILE A O 1
ATOM 2721 N N . THR A 1 186 ? -20.197 -31.995 17.380 1.00 62.02 538 THR A N 1
ATOM 2722 C CA . THR A 1 186 ? -21.025 -32.845 18.210 1.00 68.64 538 THR A CA 1
ATOM 2723 C C . THR A 1 186 ? -22.434 -32.281 18.040 1.00 70.00 538 THR A C 1
ATOM 2724 O O . THR A 1 186 ? -22.616 -31.282 17.344 1.00 76.37 538 THR A O 1
ATOM 2735 N N . GLN A 1 187 ? -23.421 -32.924 18.655 1.00 72.75 539 GLN A N 1
ATOM 2736 C CA . GLN A 1 187 ? -24.842 -32.535 18.537 1.00 80.22 539 GLN A CA 1
ATOM 2737 C C . GLN A 1 187 ? -25.521 -32.966 17.213 1.00 80.06 539 GLN A C 1
ATOM 2738 O O . GLN A 1 187 ? -26.703 -32.689 17.014 1.00 79.50 539 GLN A O 1
ATOM 2752 N N . GLY A 1 188 ? -24.780 -33.618 16.313 1.00 81.60 540 GLY A N 1
ATOM 2753 C CA . GLY A 1 188 ? -25.366 -34.372 15.202 1.00 79.58 540 GLY A CA 1
ATOM 2754 C C . GLY A 1 188 ? -26.011 -33.629 14.044 1.00 78.68 540 GLY A C 1
ATOM 2755 O O . GLY A 1 188 ? -26.621 -34.269 13.186 1.00 77.25 540 GLY A O 1
ATOM 2759 N N . ASP A 1 189 ? -25.875 -32.301 13.997 1.00 82.01 541 ASP A N 1
ATOM 2760 C CA . ASP A 1 189 ? -26.469 -31.487 12.922 1.00 78.52 541 ASP A CA 1
ATOM 2761 C C . ASP A 1 189 ? -25.871 -31.856 11.585 1.00 77.24 541 ASP A C 1
ATOM 2762 O O . ASP A 1 189 ? -24.657 -32.033 11.468 1.00 78.16 541 ASP A O 1
ATOM 2771 N N . GLU A 1 190 ? -26.727 -31.983 10.579 1.00 77.41 542 GLU A N 1
ATOM 2772 C CA . GLU A 1 190 ? -26.267 -32.193 9.216 1.00 78.60 542 GLU A CA 1
ATOM 2773 C C . GLU A 1 190 ? -25.182 -31.167 8.909 1.00 76.01 542 GLU A C 1
ATOM 2774 O O . GLU A 1 190 ? -24.063 -31.531 8.550 1.00 76.49 542 GLU A O 1
ATOM 2786 N N . GLU A 1 191 ? -25.525 -29.897 9.120 1.00 73.67 543 GLU A N 1
ATOM 2787 C CA . GLU A 1 191 ? -24.688 -28.757 8.748 1.00 73.36 543 GLU A CA 1
ATOM 2788 C C . GLU A 1 191 ? -23.327 -28.714 9.475 1.00 65.13 543 GLU A C 1
ATOM 2789 O O . GLU A 1 191 ? -22.336 -28.297 8.888 1.00 59.23 543 GLU A O 1
ATOM 2801 N N . SER A 1 192 ? -23.269 -29.165 10.727 1.00 58.98 544 SER A N 1
ATOM 2802 C CA . SER A 1 192 ? -22.043 -29.038 11.524 1.00 59.29 544 SER A CA 1
ATOM 2803 C C . SER A 1 192 ? -21.085 -30.249 11.487 1.00 55.92 544 SER A C 1
ATOM 2804 O O . SER A 1 192 ? -19.916 -30.111 11.856 1.00 52.19 544 SER A O 1
ATOM 2812 N N . ARG A 1 193 ? -21.559 -31.411 11.027 1.00 55.52 545 ARG A N 1
ATOM 2813 C CA . ARG A 1 193 ? -20.723 -32.627 10.944 1.00 52.88 545 ARG A CA 1
ATOM 2814 C C . ARG A 1 193 ? -19.389 -32.482 10.189 1.00 50.25 545 ARG A C 1
ATOM 2815 O O . ARG A 1 193 ? -18.358 -32.926 10.693 1.00 49.14 545 ARG A O 1
ATOM 2836 N N . PRO A 1 194 ? -19.390 -31.841 9.000 1.00 48.11 546 PRO A N 1
ATOM 2837 C CA . PRO A 1 194 ? -18.125 -31.700 8.257 1.00 45.58 546 PRO A CA 1
ATOM 2838 C C . PRO A 1 194 ? -17.221 -30.510 8.625 1.00 43.71 546 PRO A C 1
ATOM 2839 O O . PRO A 1 194 ? -16.197 -30.320 7.963 1.00 44.56 546 PRO A O 1
ATOM 2850 N N . LEU A 1 195 ? -17.537 -29.742 9.671 1.00 42.36 547 LEU A N 1
ATOM 2851 C CA . LEU A 1 195 ? -16.862 -28.450 9.846 1.00 42.28 547 LEU A CA 1
ATOM 2852 C C . LEU A 1 195 ? -15.379 -28.538 10.219 1.00 43.08 547 LEU A C 1
ATOM 2853 O O . LEU A 1 195 ? -14.612 -27.646 9.860 1.00 42.24 547 LEU A O 1
ATOM 2869 N N . ALA A 1 196 ? -14.971 -29.615 10.891 1.00 41.73 548 ALA A N 1
ATOM 2870 C CA . ALA A 1 196 ? -13.570 -29.781 11.285 1.00 42.98 548 ALA A CA 1
ATOM 2871 C C . ALA A 1 196 ? -12.743 -30.204 10.098 1.00 40.70 548 ALA A C 1
ATOM 2872 O O . ALA A 1 196 ? -11.619 -29.763 9.939 1.00 41.77 548 ALA A O 1
ATOM 2879 N N . LYS A 1 197 ? -13.318 -31.064 9.264 1.00 44.61 549 LYS A N 1
ATOM 2880 C CA . LYS A 1 197 ? -12.730 -31.443 7.975 1.00 44.42 549 LYS A CA 1
ATOM 2881 C C . LYS A 1 197 ? -12.470 -30.226 7.090 1.00 41.08 549 LYS A C 1
ATOM 2882 O O . LYS A 1 197 ? -11.403 -30.100 6.500 1.00 38.66 549 LYS A O 1
ATOM 2901 N N . GLU A 1 198 ? -13.449 -29.336 6.999 1.00 40.00 550 GLU A N 1
ATOM 2902 C CA . GLU A 1 198 ? -13.296 -28.118 6.188 1.00 41.57 550 GLU A CA 1
ATOM 2903 C C . GLU A 1 198 ? -12.076 -27.320 6.626 1.00 40.16 550 GLU A C 1
ATOM 2904 O O . GLU A 1 198 ? -11.272 -26.903 5.791 1.00 42.88 550 GLU A O 1
ATOM 2916 N N . THR A 1 199 ? -11.919 -27.156 7.937 1.00 38.35 551 THR A N 1
ATOM 2917 C CA . THR A 1 199 ? -10.778 -26.418 8.492 1.00 39.26 551 THR A CA 1
ATOM 2918 C C . THR A 1 199 ? -9.438 -27.084 8.205 1.00 38.35 551 THR A C 1
ATOM 2919 O O . THR A 1 199 ? -8.478 -26.408 7.816 1.00 36.72 551 THR A O 1
ATOM 2930 N N . LEU A 1 200 ? -9.387 -28.401 8.388 1.00 39.96 552 LEU A N 1
ATOM 2931 C CA . LEU A 1 200 ? -8.175 -29.181 8.140 1.00 38.59 552 LEU A CA 1
ATOM 2932 C C . LEU A 1 200 ? -7.755 -29.128 6.685 1.00 38.40 552 LEU A C 1
ATOM 2933 O O . LEU A 1 200 ? -6.558 -28.972 6.378 1.00 36.66 552 LEU A O 1
ATOM 2949 N N . LEU A 1 201 ? -8.733 -29.264 5.790 1.00 37.39 553 LEU A N 1
ATOM 2950 C CA . LEU A 1 201 ? -8.461 -29.200 4.352 1.00 38.91 553 LEU A CA 1
ATOM 2951 C C . LEU A 1 201 ? -8.084 -27.785 3.922 1.00 37.37 553 LEU A C 1
ATOM 2952 O O . LEU A 1 201 ? -7.134 -27.617 3.165 1.00 40.36 553 LEU A O 1
ATOM 2968 N N . ALA A 1 202 ? -8.795 -26.768 4.418 1.00 38.28 554 ALA A N 1
ATOM 2969 C CA . ALA A 1 202 ? -8.399 -25.356 4.159 1.00 37.61 554 ALA A CA 1
ATOM 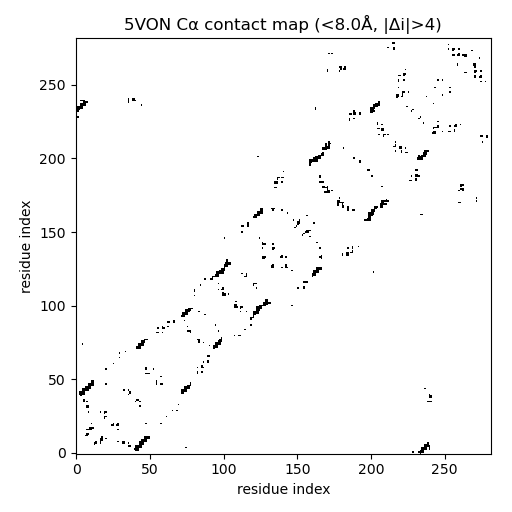2970 C C . ALA A 1 202 ? -6.998 -25.039 4.679 1.00 36.24 554 ALA A C 1
ATOM 2971 O O . ALA A 1 202 ? -6.257 -24.299 4.046 1.00 39.41 554 ALA A O 1
ATOM 2978 N N . MET A 1 203 ? -6.647 -25.599 5.830 1.00 38.73 555 MET A N 1
ATOM 2979 C CA . MET A 1 203 ? -5.325 -25.365 6.429 1.00 40.10 555 MET A CA 1
ATOM 2980 C C . MET A 1 203 ? -4.194 -25.879 5.540 1.00 40.38 555 MET A C 1
ATOM 2981 O O . MET A 1 203 ? -3.224 -25.169 5.307 1.00 40.30 555 MET A O 1
ATOM 2995 N N . GLU A 1 204 ? -4.338 -27.108 5.038 1.00 42.74 556 GLU A N 1
ATOM 2996 C CA . GLU A 1 204 ? -3.351 -27.698 4.135 1.00 44.20 556 GLU A CA 1
ATOM 2997 C C . GLU A 1 204 ? -3.204 -26.876 2.869 1.00 41.43 556 GLU A C 1
ATOM 2998 O O . GLU A 1 204 ? -2.090 -26.622 2.417 1.00 41.44 556 GLU A O 1
ATOM 3010 N N . GLU A 1 205 ? -4.334 -26.470 2.300 1.00 40.08 557 GLU A N 1
ATOM 3011 C CA . GLU A 1 205 ? -4.325 -25.612 1.128 1.00 38.54 557 GLU A CA 1
ATOM 3012 C C . GLU A 1 205 ? -3.684 -24.256 1.409 1.00 36.94 557 GLU A C 1
ATOM 3013 O O . GLU A 1 205 ? -2.937 -23.744 0.575 1.00 37.12 557 GLU A O 1
ATOM 3025 N N . LEU A 1 206 ? -3.996 -23.643 2.542 1.00 36.62 558 LEU A N 1
ATOM 3026 C CA . LEU A 1 206 ? -3.416 -22.312 2.825 1.00 37.55 558 LEU A CA 1
ATOM 3027 C C . LEU A 1 206 ? -1.919 -22.384 3.156 1.00 38.69 558 LEU A C 1
ATOM 3028 O O . LEU A 1 206 ? -1.196 -21.438 2.866 1.00 35.76 558 LEU A O 1
ATOM 3044 N N . ARG A 1 207 ? -1.466 -23.505 3.730 1.00 41.28 559 ARG A N 1
ATOM 3045 C CA . ARG A 1 207 ? -0.029 -23.730 3.988 1.00 45.69 559 ARG A CA 1
ATOM 3046 C C . ARG A 1 207 ? 0.770 -23.618 2.705 1.00 46.22 559 ARG A C 1
ATOM 3047 O O . ARG A 1 207 ? 1.824 -23.001 2.711 1.00 48.44 559 ARG A O 1
ATOM 3068 N N . GLU A 1 208 ? 0.260 -24.224 1.629 1.00 47.49 560 GLU A N 1
ATOM 3069 C CA . GLU A 1 208 ? 0.886 -24.145 0.298 1.00 48.42 560 GLU A CA 1
ATOM 3070 C C . GLU A 1 208 ? 0.771 -22.769 -0.332 1.00 45.71 560 GLU A C 1
ATOM 3071 O O . GLU A 1 208 ? 1.760 -22.206 -0.796 1.00 43.26 560 GLU A O 1
ATOM 3083 N N . ARG A 1 209 ? -0.443 -22.236 -0.353 1.00 44.84 561 ARG A N 1
ATOM 3084 C CA . ARG A 1 209 ? -0.691 -20.883 -0.877 1.00 44.85 561 ARG A CA 1
ATOM 3085 C C . ARG A 1 209 ? 0.106 -19.764 -0.169 1.00 44.90 561 ARG A C 1
ATOM 3086 O O . ARG A 1 209 ? 0.552 -18.825 -0.828 1.00 45.42 561 ARG A O 1
ATOM 3107 N N . LEU A 1 210 ? 0.276 -19.873 1.155 1.00 45.07 562 LEU A N 1
ATOM 3108 C CA . LEU A 1 210 ? 0.849 -18.802 1.989 1.00 44.22 562 LEU A CA 1
ATOM 3109 C C . LEU A 1 210 ? 2.042 -19.343 2.781 1.00 46.49 562 LEU A C 1
ATOM 3110 O O . LEU A 1 210 ? 1.949 -19.524 4.005 1.00 43.67 562 LEU A O 1
ATOM 3126 N N . PRO A 1 211 ? 3.174 -19.614 2.089 1.00 49.36 563 PRO A N 1
ATOM 3127 C CA . PRO A 1 211 ? 4.337 -20.148 2.811 1.00 49.02 563 PRO A CA 1
ATOM 3128 C C . PRO A 1 211 ? 4.835 -19.156 3.864 1.00 46.52 563 PRO A C 1
ATOM 3129 O O . PRO A 1 211 ? 4.895 -17.937 3.610 1.00 46.63 563 PRO A O 1
ATOM 3140 N N . GLY A 1 212 ? 5.129 -19.674 5.047 1.00 42.68 564 GLY A N 1
ATOM 3141 C CA . GLY A 1 212 ? 5.664 -18.857 6.133 1.00 42.87 564 GLY A CA 1
ATOM 3142 C C . GLY A 1 212 ? 4.668 -18.420 7.187 1.00 40.93 564 GLY A C 1
ATOM 3143 O O . GLY A 1 212 ? 5.098 -18.030 8.264 1.00 38.90 564 GLY A O 1
ATOM 3147 N N . VAL A 1 213 ? 3.358 -18.444 6.900 1.00 39.36 565 VAL A N 1
ATOM 3148 C CA . VAL A 1 213 ? 2.371 -18.100 7.930 1.00 39.14 565 VAL A CA 1
ATOM 3149 C C . VAL A 1 213 ? 2.206 -19.252 8.905 1.00 37.86 565 VAL A C 1
ATOM 3150 O O . VAL A 1 213 ? 2.355 -20.419 8.540 1.00 40.69 565 VAL A O 1
ATOM 3163 N N . GLY A 1 214 ? 1.874 -18.910 10.142 1.00 37.32 566 GLY A N 1
ATOM 3164 C CA . GLY A 1 214 ? 1.474 -19.885 11.135 1.00 38.04 566 GLY A CA 1
ATOM 3165 C C . GLY A 1 214 ? -0.024 -20.108 11.110 1.00 38.38 566 GLY A C 1
ATOM 3166 O O . GLY A 1 214 ? -0.785 -19.326 10.496 1.00 34.98 566 GLY A O 1
ATOM 3170 N N . PHE A 1 215 ? -0.435 -21.182 11.785 1.00 37.10 567 PHE A N 1
ATOM 3171 C CA . PHE A 1 215 ? -1.842 -21.514 11.973 1.00 38.33 567 PHE A CA 1
ATOM 3172 C C . PHE A 1 215 ? -2.102 -21.845 13.430 1.00 38.52 567 PHE A C 1
ATOM 3173 O O . PHE A 1 215 ? -1.313 -22.557 14.045 1.00 38.23 567 PHE A O 1
ATOM 3190 N N . VAL A 1 216 ? -3.217 -21.339 13.966 1.00 38.34 568 VAL A N 1
ATOM 3191 C CA . VAL A 1 216 ? -3.636 -21.639 15.336 1.00 37.96 568 VAL A CA 1
ATOM 3192 C C . VAL A 1 216 ? -5.107 -22.040 15.370 1.00 38.09 568 VAL A C 1
ATOM 3193 O O . VAL A 1 216 ? -5.910 -21.573 14.559 1.00 38.34 568 VAL A O 1
ATOM 3206 N N . LEU A 1 217 ? -5.456 -22.906 16.310 1.00 38.12 569 LEU A N 1
ATOM 3207 C CA . LEU A 1 217 ? -6.855 -23.270 16.537 1.00 38.34 569 LEU A CA 1
ATOM 3208 C C . LEU A 1 217 ? -7.147 -23.362 18.016 1.00 38.92 569 LEU A C 1
ATOM 3209 O O . LEU A 1 217 ? -6.249 -23.671 18.814 1.00 37.20 569 LEU A O 1
ATOM 3225 N N . GLY A 1 218 ? -8.406 -23.083 18.360 1.00 38.55 570 GLY A N 1
ATOM 3226 C CA . GLY A 1 218 ? -8.953 -23.342 19.675 1.00 38.13 570 GLY A CA 1
ATOM 3227 C C . GLY A 1 218 ? -9.467 -24.776 19.668 1.00 40.61 570 GLY A C 1
ATOM 3228 O O . GLY A 1 218 ? -10.668 -25.028 19.481 1.00 36.97 570 GLY A O 1
ATOM 3232 N N . VAL A 1 219 ? -8.534 -25.702 19.862 1.00 41.95 571 VAL A N 1
ATOM 3233 C CA . VAL A 1 219 ? -8.780 -27.150 19.709 1.00 43.60 571 VAL A CA 1
ATOM 3234 C C . VAL A 1 219 ? -10.007 -27.639 20.474 1.00 40.61 571 VAL A C 1
ATOM 3235 O O . VAL A 1 219 ? -10.843 -28.306 19.907 1.00 43.64 571 VAL A O 1
ATOM 3248 N N . SER A 1 220 ? -10.133 -27.247 21.735 1.00 44.75 572 SER A N 1
ATOM 3249 C CA . SER A 1 220 ? -11.200 -27.735 22.622 1.00 45.66 572 SER A CA 1
ATOM 3250 C C . SER A 1 220 ? -12.642 -27.455 22.169 1.00 46.91 572 SER A C 1
ATOM 3251 O O . SER A 1 220 ? -13.563 -28.119 22.646 1.00 44.99 572 SER A O 1
ATOM 3259 N N . ASN A 1 221 ? -12.843 -26.478 21.278 1.00 44.97 573 ASN A N 1
ATOM 3260 C CA . ASN A 1 221 ? -14.171 -26.200 20.718 1.00 44.19 573 ASN A CA 1
ATOM 3261 C C . ASN A 1 221 ? -14.761 -27.405 19.966 1.00 43.66 573 ASN A C 1
ATOM 3262 O O . ASN A 1 221 ? -15.982 -27.605 19.955 1.00 42.46 573 ASN A O 1
ATOM 3273 N N . VAL A 1 222 ? -13.886 -28.173 19.318 1.00 40.93 574 VAL A N 1
ATOM 3274 C CA . VAL A 1 222 ? -14.288 -29.304 18.459 1.00 43.54 574 VAL A CA 1
ATOM 3275 C C . VAL A 1 222 ? -15.132 -30.372 19.181 1.00 42.67 574 VAL A C 1
ATOM 3276 O O . VAL A 1 222 ? -15.983 -31.014 18.570 1.00 44.35 574 VAL A O 1
ATOM 3289 N N . SER A 1 223 ? -14.889 -30.531 20.479 1.00 45.84 575 SER A N 1
ATOM 3290 C CA . SER A 1 223 ? -15.501 -31.565 21.292 1.00 48.11 575 SER A CA 1
ATOM 3291 C C . SER A 1 223 ? -16.575 -31.051 22.264 1.00 51.28 575 SER A C 1
ATOM 3292 O O . SER A 1 223 ? -17.013 -31.805 23.133 1.00 53.23 575 SER A O 1
ATOM 3300 N N . PHE A 1 224 ? -17.013 -29.795 22.114 1.00 50.74 576 PHE A N 1
ATOM 3301 C CA . PHE A 1 224 ? -17.883 -29.172 23.106 1.00 52.80 576 PHE A CA 1
ATOM 3302 C C . PHE A 1 224 ? -19.247 -29.857 23.103 1.00 52.87 576 PHE A C 1
ATOM 3303 O O . PHE A 1 224 ? -19.860 -30.011 22.053 1.00 50.19 576 PHE A O 1
ATOM 3320 N N . GLY A 1 225 ? -19.707 -30.258 24.286 1.00 53.79 577 GLY A N 1
ATOM 3321 C CA . GLY A 1 225 ? -20.940 -31.037 24.431 1.00 55.32 577 GLY A CA 1
ATOM 3322 C C . GLY A 1 225 ? -20.762 -32.505 24.807 1.00 53.90 577 GLY A C 1
ATOM 3323 O O . GLY A 1 225 ? -21.727 -33.149 25.200 1.00 52.51 577 GLY A O 1
ATOM 3327 N N . LEU A 1 226 ? -19.547 -33.042 24.682 1.00 56.57 578 LEU A N 1
ATOM 3328 C CA . LEU A 1 226 ? -19.269 -34.440 25.057 1.00 54.83 578 LEU A CA 1
ATOM 3329 C C . LEU A 1 226 ? -18.806 -34.542 26.503 1.00 57.67 578 LEU A C 1
ATOM 3330 O O . LEU A 1 226 ? -18.477 -33.528 27.138 1.00 59.32 578 LEU A O 1
ATOM 3346 N N . LYS A 1 227 ? -18.749 -35.782 26.996 1.00 58.24 579 LYS A N 1
ATOM 3347 C CA . LYS A 1 227 ? -18.239 -36.083 28.329 1.00 60.28 579 LYS A CA 1
ATOM 3348 C C . LYS A 1 227 ? -16.724 -35.888 28.342 1.00 56.95 579 LYS A C 1
ATOM 3349 O O . LYS A 1 227 ? -16.085 -36.022 27.294 1.00 55.07 579 LYS A O 1
ATOM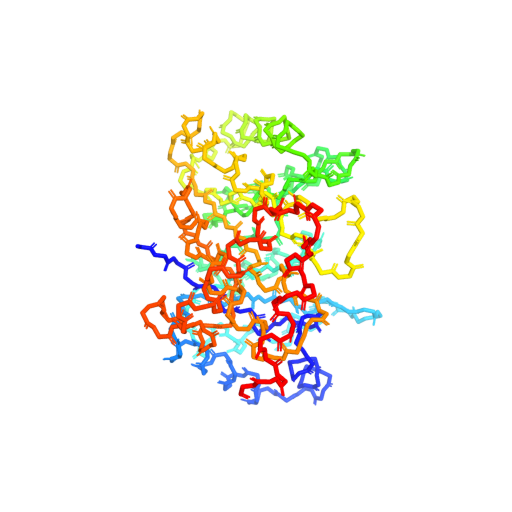 3368 N N . PRO A 1 228 ? -16.140 -35.603 29.528 1.00 54.80 580 PRO A N 1
ATOM 3369 C CA . PRO A 1 228 ? -14.712 -35.247 29.624 1.00 53.85 580 PRO A CA 1
ATOM 3370 C C . PRO A 1 228 ? -13.722 -36.200 28.952 1.00 54.25 580 PRO A C 1
ATOM 3371 O O . PRO A 1 228 ? -12.815 -35.723 28.277 1.00 53.97 580 PRO A O 1
ATOM 3382 N N . ARG A 1 229 ? -13.891 -37.514 29.116 1.00 58.00 581 ARG A N 1
ATOM 3383 C CA . ARG A 1 229 ? -12.963 -38.488 28.493 1.00 59.83 581 ARG A CA 1
ATOM 3384 C C . ARG A 1 229 ? -13.025 -38.430 26.969 1.00 52.24 581 ARG A C 1
ATOM 3385 O O . ARG A 1 229 ? -11.992 -38.381 26.298 1.00 47.17 581 ARG A O 1
ATOM 3406 N N . ALA A 1 230 ? -14.242 -38.437 26.440 1.00 49.61 582 ALA A N 1
ATOM 3407 C CA . ALA A 1 230 ? -14.473 -38.280 25.008 1.00 52.23 582 ALA A CA 1
ATOM 3408 C C . ALA A 1 230 ? -13.848 -36.974 24.474 1.00 51.84 582 ALA A C 1
ATOM 3409 O O . ALA A 1 230 ? -13.209 -36.975 23.417 1.00 51.22 582 ALA A O 1
ATOM 3416 N N . ARG A 1 231 ? -14.002 -35.883 25.229 1.00 50.90 583 ARG A N 1
ATOM 3417 C CA . ARG A 1 231 ? -13.377 -34.604 24.869 1.00 50.07 583 ARG A CA 1
ATOM 3418 C C . ARG A 1 231 ? -11.862 -34.714 24.753 1.00 48.81 583 ARG A C 1
ATOM 3419 O O . ARG A 1 231 ? -11.297 -34.325 23.729 1.00 45.43 583 ARG A O 1
ATOM 3440 N N . ARG A 1 232 ? -11.211 -35.267 25.777 1.00 5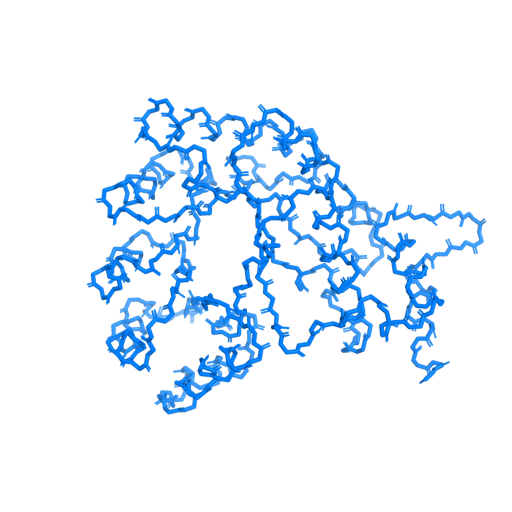0.53 584 ARG A N 1
ATOM 3441 C CA . ARG A 1 232 ? -9.740 -35.367 25.782 1.00 52.70 584 ARG A CA 1
ATOM 3442 C C . ARG A 1 232 ? -9.228 -36.072 24.536 1.00 50.95 584 ARG A C 1
ATOM 3443 O O . ARG A 1 232 ? -8.263 -35.623 23.901 1.00 49.38 584 ARG A O 1
ATOM 3464 N N . VAL A 1 233 ? -9.885 -37.179 24.193 1.00 49.35 585 VAL A N 1
ATOM 3465 C CA . VAL A 1 233 ? -9.481 -37.997 23.048 1.00 47.87 585 VAL A CA 1
ATOM 3466 C C . VAL A 1 233 ? -9.710 -37.250 21.736 1.00 45.63 585 VAL A C 1
ATOM 3467 O O . VAL A 1 233 ? -8.812 -37.195 20.896 1.00 44.82 585 VAL A O 1
ATOM 3480 N N . LEU A 1 234 ? -10.900 -36.683 21.562 1.00 45.60 586 LEU A N 1
ATOM 3481 C CA . LEU A 1 234 ? -11.222 -36.003 20.309 1.00 46.79 586 LEU A CA 1
ATOM 3482 C C . LEU A 1 234 ? -10.309 -34.816 20.065 1.00 44.25 586 LEU A C 1
ATOM 3483 O O . LEU A 1 234 ? -9.814 -34.642 18.949 1.00 43.87 586 LEU A O 1
ATOM 3499 N N . ASN A 1 235 ? -10.088 -34.022 21.120 1.00 45.89 587 ASN A N 1
ATOM 3500 C CA . ASN A 1 235 ? -9.176 -32.860 21.064 1.00 46.34 587 ASN A CA 1
ATOM 3501 C C . ASN A 1 235 ? -7.777 -33.258 20.669 1.00 44.75 587 ASN A C 1
ATOM 3502 O O . ASN A 1 235 ? -7.131 -32.570 19.878 1.00 45.30 587 ASN A O 1
ATOM 3513 N N . SER A 1 236 ? -7.314 -34.369 21.236 1.00 44.49 588 SER A N 1
ATOM 3514 C CA . SER A 1 236 ? -5.938 -34.808 21.053 1.00 43.43 588 SER A CA 1
ATOM 3515 C C . SER A 1 236 ? -5.710 -35.357 19.661 1.00 41.41 588 SER A C 1
ATOM 3516 O O . SER A 1 236 ? -4.635 -35.177 19.095 1.00 42.98 588 SER A O 1
ATOM 3524 N N . VAL A 1 237 ? -6.725 -36.012 19.101 1.00 40.98 589 VAL A N 1
ATOM 3525 C CA . VAL A 1 237 ? -6.628 -36.537 17.744 1.00 42.93 589 VAL A CA 1
ATOM 3526 C C . VAL A 1 237 ? -6.780 -35.401 16.751 1.00 41.78 589 VAL A C 1
ATOM 3527 O O . VAL A 1 237 ? -6.046 -35.350 15.771 1.00 42.37 589 VAL A O 1
ATOM 3540 N N . PHE A 1 238 ? -7.738 -34.501 17.005 1.00 43.14 590 PHE A N 1
ATOM 3541 C CA . PHE A 1 238 ? -7.917 -33.315 16.158 1.00 42.18 590 PHE A CA 1
ATOM 3542 C C . PHE A 1 238 ? -6.645 -32.473 16.099 1.00 41.40 590 PHE A C 1
ATOM 3543 O O . PHE A 1 238 ? -6.227 -32.042 15.022 1.00 40.61 590 PHE A O 1
ATOM 3560 N N . LEU A 1 239 ? -6.036 -32.269 17.263 1.00 43.09 591 LEU A N 1
ATOM 3561 C CA . LEU A 1 239 ? -4.767 -31.546 17.382 1.00 43.19 591 LEU A CA 1
ATOM 3562 C C . LEU A 1 239 ? -3.712 -32.201 16.516 1.00 42.10 591 LEU A C 1
ATOM 3563 O O . LEU A 1 239 ? -3.021 -31.524 15.756 1.00 43.63 591 LEU A O 1
ATOM 3579 N N . ASP A 1 240 ? -3.603 -33.522 16.621 1.00 43.85 592 ASP A N 1
ATOM 3580 C CA . ASP A 1 240 ? -2.607 -34.272 15.861 1.00 43.27 592 ASP A CA 1
ATOM 3581 C C . ASP A 1 240 ? -2.848 -34.188 14.358 1.00 42.04 592 ASP A C 1
ATOM 3582 O O . ASP A 1 240 ? -1.903 -34.017 13.596 1.00 42.54 592 ASP A O 1
ATOM 3591 N N . GLU A 1 241 ? -4.105 -34.309 13.936 1.00 42.31 593 GLU A N 1
ATOM 3592 C CA . GLU A 1 241 ? -4.466 -34.135 12.525 1.00 40.77 593 GLU A CA 1
ATOM 3593 C C . GLU A 1 241 ? -4.217 -32.724 12.017 1.00 39.27 593 GLU A C 1
ATOM 3594 O O . GLU A 1 241 ? -3.836 -32.554 10.868 1.00 41.09 593 GLU A O 1
ATOM 3606 N N . ALA A 1 242 ? -4.443 -31.716 12.857 1.00 39.85 594 ALA A N 1
ATOM 3607 C CA . ALA A 1 242 ? -4.186 -30.328 12.469 1.00 40.00 594 ALA A CA 1
ATOM 3608 C C . ALA A 1 242 ? -2.691 -30.111 12.289 1.00 41.27 594 ALA A C 1
ATOM 3609 O O . ALA A 1 242 ? -2.259 -29.507 11.314 1.00 41.47 594 ALA A O 1
ATOM 3616 N N . ARG A 1 243 ? -1.909 -30.634 13.224 1.00 45.33 595 ARG A N 1
ATOM 3617 C CA . ARG A 1 243 ? -0.444 -30.625 13.137 1.00 48.78 595 ARG A CA 1
ATOM 3618 C C . ARG A 1 243 ? 0.046 -31.143 11.794 1.00 45.64 595 ARG A C 1
ATOM 3619 O O . ARG A 1 243 ? 0.876 -30.503 11.170 1.00 44.24 595 ARG A O 1
ATOM 3640 N N . LYS A 1 244 ? -0.499 -32.270 11.332 1.00 47.59 596 LYS A N 1
ATOM 3641 C CA . LYS A 1 244 ? -0.132 -32.832 10.018 1.00 50.51 596 LYS A CA 1
ATOM 3642 C C . LYS A 1 244 ? -0.466 -31.924 8.827 1.00 50.32 596 LYS A C 1
ATOM 3643 O O . LYS A 1 244 ? 0.208 -32.002 7.793 1.00 49.52 596 LYS A O 1
ATOM 3662 N N . ARG A 1 245 ? -1.498 -31.086 8.974 1.00 46.93 597 ARG A N 1
ATOM 3663 C CA . ARG A 1 245 ? -1.911 -30.127 7.938 1.00 45.20 597 ARG A CA 1
ATOM 3664 C C . ARG A 1 245 ? -1.138 -28.817 7.962 1.00 45.02 597 ARG A C 1
ATOM 3665 O O . ARG A 1 245 ? -1.315 -27.994 7.056 1.00 45.39 597 ARG A O 1
ATOM 3686 N N . GLY A 1 246 ? -0.298 -28.616 8.978 1.00 42.89 598 GLY A N 1
ATOM 3687 C CA . GLY A 1 246 ? 0.514 -27.413 9.100 1.00 43.22 598 GLY A CA 1
ATOM 3688 C C . GLY A 1 246 ? 0.258 -26.540 10.311 1.00 43.61 598 GLY A C 1
ATOM 3689 O O . GLY A 1 246 ? 0.741 -25.406 10.348 1.00 46.24 598 GLY A O 1
ATOM 3693 N N . LEU A 1 247 ? -0.490 -27.038 11.299 1.00 44.44 599 LEU A N 1
ATOM 3694 C CA . LEU A 1 247 ? -0.717 -26.289 12.536 1.00 44.20 599 LEU A CA 1
ATOM 3695 C C . LEU A 1 247 ? 0.612 -25.971 13.247 1.00 44.92 599 LEU A C 1
ATOM 3696 O O . LEU A 1 247 ? 1.453 -26.849 13.430 1.00 43.08 599 LEU A O 1
ATOM 3712 N N . THR A 1 248 ? 0.794 -24.697 13.601 1.00 45.08 600 THR A N 1
ATOM 3713 C CA . THR A 1 248 ? 1.985 -24.224 14.310 1.00 45.04 600 THR A CA 1
ATOM 3714 C C . THR A 1 248 ? 1.732 -23.931 15.797 1.00 43.50 600 THR A C 1
ATOM 3715 O O . THR A 1 248 ? 2.677 -23.944 16.594 1.00 42.11 600 THR A O 1
ATOM 3726 N N . ALA A 1 249 ? 0.473 -23.665 16.159 1.00 40.02 601 ALA A N 1
ATOM 3727 C CA . ALA A 1 249 ? 0.105 -23.312 17.520 1.00 39.81 601 ALA A CA 1
ATOM 3728 C C . ALA A 1 249 ? -1.306 -23.812 17.852 1.00 38.95 601 ALA A C 1
ATOM 3729 O O . ALA A 1 249 ? -2.126 -24.016 16.968 1.00 39.84 601 ALA A O 1
ATOM 3736 N N . ALA A 1 250 ? -1.578 -24.035 19.130 1.00 38.86 602 ALA A N 1
ATOM 3737 C CA . ALA A 1 250 ? -2.885 -24.505 19.547 1.00 38.92 602 ALA A CA 1
ATOM 3738 C C . ALA A 1 250 ? -3.231 -23.894 20.875 1.00 40.79 602 ALA A C 1
ATOM 3739 O O . ALA A 1 250 ? -2.380 -23.810 21.761 1.00 41.71 602 ALA A O 1
ATOM 3746 N N . ILE A 1 251 ? -4.481 -23.455 21.007 1.00 40.64 603 ILE A N 1
ATOM 3747 C CA . ILE A 1 251 ? -5.008 -23.032 22.280 1.00 38.97 603 ILE A CA 1
ATOM 3748 C C . ILE A 1 251 ? -5.662 -24.275 22.865 1.00 42.03 603 ILE A C 1
ATOM 3749 O O . ILE A 1 251 ? -6.619 -24.816 22.286 1.00 41.50 603 ILE A O 1
ATOM 3765 N N . VAL A 1 252 ? -5.136 -24.704 24.010 1.00 41.87 604 VAL A N 1
ATOM 3766 C CA . VAL A 1 252 ? -5.415 -26.007 24.593 1.00 44.72 604 VAL A CA 1
ATOM 3767 C C . VAL A 1 252 ? -5.374 -25.969 26.120 1.00 46.62 604 VAL A C 1
ATOM 3768 O O . VAL A 1 252 ? -4.796 -25.051 26.724 1.00 45.75 604 VAL A O 1
ATOM 3781 N N . ASP A 1 253 ? -5.980 -26.982 26.734 1.00 47.75 605 ASP A N 1
ATOM 3782 C CA . ASP A 1 253 ? -5.647 -27.368 28.115 1.00 47.99 605 ASP A CA 1
ATOM 3783 C C . ASP A 1 253 ? -4.453 -28.347 28.034 1.00 46.84 605 ASP A C 1
ATOM 3784 O O . ASP A 1 253 ? -4.637 -29.559 27.819 1.00 43.70 605 ASP A O 1
ATOM 3793 N N . ALA A 1 254 ? -3.241 -27.804 28.186 1.00 44.64 606 ALA A N 1
ATOM 3794 C CA . ALA A 1 254 ? -1.983 -28.530 27.926 1.00 47.36 606 ALA A CA 1
ATOM 3795 C C . ALA A 1 254 ? -1.810 -29.817 28.738 1.00 50.78 606 ALA A C 1
ATOM 3796 O O . ALA A 1 254 ? -1.262 -30.805 28.232 1.00 53.03 606 ALA A O 1
ATOM 3803 N N . GLY A 1 255 ? -2.272 -29.794 29.985 1.00 52.15 607 GLY A N 1
ATOM 3804 C CA . GLY A 1 255 ? -2.249 -30.977 30.839 1.00 55.58 607 GLY A CA 1
ATOM 3805 C C . GLY A 1 255 ? -3.128 -32.122 30.375 1.00 57.84 607 GLY A C 1
ATOM 3806 O O . GLY A 1 255 ? -2.835 -33.269 30.674 1.00 62.08 607 GLY A O 1
ATOM 3810 N N . LYS A 1 256 ? -4.198 -31.807 29.643 1.00 61.88 608 LYS A N 1
ATOM 3811 C CA . LYS A 1 256 ? -5.191 -32.785 29.180 1.00 60.26 608 LYS A CA 1
ATOM 3812 C C . LYS A 1 256 ? -5.067 -33.152 27.686 1.00 60.47 608 LYS A C 1
ATOM 3813 O O . LYS A 1 256 ? -6.063 -33.550 27.056 1.00 62.56 608 LYS A O 1
ATOM 3832 N N . ILE A 1 257 ? -3.863 -33.022 27.119 1.00 56.32 609 ILE A N 1
ATOM 3833 C CA . ILE A 1 257 ? -3.584 -33.510 25.769 1.00 54.55 609 ILE A CA 1
ATOM 3834 C C . ILE A 1 257 ? -2.928 -34.876 25.884 1.00 57.42 609 ILE A C 1
ATOM 3835 O O . ILE A 1 257 ? -1.854 -34.995 26.462 1.00 61.61 609 ILE A O 1
ATOM 3851 N N . LEU A 1 258 ? -3.575 -35.893 25.322 1.00 58.35 610 LEU A N 1
ATOM 3852 C CA . LEU A 1 258 ? -3.028 -37.244 25.281 1.00 58.77 610 LEU A CA 1
ATOM 3853 C C . LEU A 1 258 ? -2.090 -37.349 24.097 1.00 60.29 610 LEU A C 1
ATOM 3854 O O . LEU A 1 258 ? -2.412 -36.845 23.026 1.00 64.84 610 LEU A O 1
ATOM 3870 N N . PRO A 1 259 ? -0.921 -37.991 24.276 1.00 59.90 611 PRO A N 1
ATOM 3871 C CA . PRO A 1 259 ? -0.192 -38.433 23.084 1.00 58.25 611 PRO A CA 1
ATOM 3872 C C . PRO A 1 259 ? -0.987 -39.522 22.352 1.00 57.19 611 PRO A C 1
ATOM 3873 O O . PRO A 1 259 ? -1.730 -40.277 22.989 1.00 57.54 611 PRO A O 1
ATOM 3884 N N . ILE A 1 260 ? -0.818 -39.602 21.039 1.00 56.11 612 ILE A N 1
ATOM 3885 C CA . ILE A 1 260 ? -1.576 -40.549 20.211 1.00 61.53 612 ILE A CA 1
ATOM 3886 C C . ILE A 1 260 ? -1.375 -41.991 20.694 1.00 62.71 612 ILE A C 1
ATOM 3887 O O . ILE A 1 260 ? -2.350 -42.741 20.832 1.00 57.16 612 ILE A O 1
ATOM 3903 N N . SER A 1 261 ? -0.123 -42.343 20.997 1.00 65.13 613 SER A N 1
ATOM 3904 C CA . SER A 1 261 ? 0.239 -43.680 21.494 1.00 65.12 613 SER A CA 1
ATOM 3905 C C . SER A 1 261 ? -0.572 -44.128 22.710 1.00 63.72 613 SER A C 1
ATOM 3906 O O . SER A 1 261 ? -0.823 -45.317 22.869 1.00 69.50 613 SER A O 1
ATOM 3914 N N . GLN A 1 262 ? -0.973 -43.172 23.550 1.00 61.70 614 GLN A N 1
ATOM 3915 C CA . GLN A 1 262 ? -1.781 -43.427 24.750 1.00 61.63 614 GLN A CA 1
ATOM 3916 C C . GLN A 1 262 ? -3.294 -43.541 24.515 1.00 59.03 614 GLN A C 1
ATOM 3917 O O . GLN A 1 262 ? -4.051 -43.703 25.471 1.00 60.10 614 GLN A O 1
ATOM 3931 N N . ILE A 1 263 ? -3.743 -43.444 23.268 1.00 58.33 615 ILE A N 1
ATOM 3932 C CA . ILE A 1 263 ? -5.163 -43.549 22.958 1.00 57.35 615 ILE A CA 1
ATOM 3933 C C . ILE A 1 263 ? -5.420 -44.969 22.450 1.00 54.72 615 ILE A C 1
ATOM 3934 O O . ILE A 1 263 ? -4.731 -45.407 21.530 1.00 53.26 615 ILE A O 1
ATOM 3950 N N . PRO A 1 264 ? -6.408 -45.681 23.031 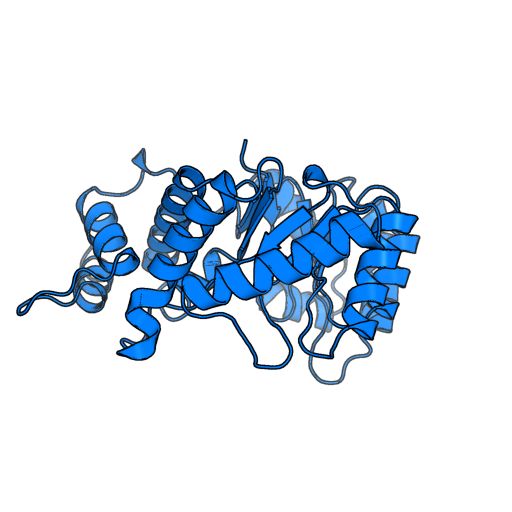1.00 54.66 616 PRO A N 1
ATOM 3951 C CA . PRO A 1 264 ? -6.787 -47.017 22.528 1.00 58.17 616 PRO A CA 1
ATOM 3952 C C . PRO A 1 264 ? -7.144 -46.964 21.054 1.00 59.80 616 PRO A C 1
ATOM 3953 O O . PRO A 1 264 ? -7.787 -46.001 20.630 1.00 64.27 616 PRO A O 1
ATOM 3964 N N . GLU A 1 265 ? -6.717 -47.968 20.287 1.00 62.77 617 GLU A N 1
ATOM 3965 C CA . GLU A 1 265 ? -6.809 -47.929 18.816 1.00 66.46 617 GLU A CA 1
ATOM 3966 C C . GLU A 1 265 ? -8.241 -47.730 18.320 1.00 64.60 617 GLU A C 1
ATOM 3967 O O . GLU A 1 265 ? -8.459 -47.027 17.337 1.00 64.03 617 GLU A O 1
ATOM 3979 N N . GLU A 1 266 ? -9.203 -48.352 19.000 1.00 60.37 618 GLU A N 1
ATOM 3980 C CA . GLU A 1 266 ? -10.610 -48.194 18.653 1.00 61.95 618 GLU A CA 1
ATOM 3981 C C . GLU A 1 266 ? -11.108 -46.748 18.801 1.00 59.17 618 GLU A C 1
ATOM 3982 O O . GLU A 1 266 ? -11.737 -46.217 17.895 1.00 61.88 618 GLU A O 1
ATOM 3994 N N . ALA A 1 267 ? -10.850 -46.143 19.960 1.00 57.48 619 ALA A N 1
ATOM 3995 C CA . ALA A 1 267 ? -11.204 -44.745 20.220 1.00 56.14 619 ALA A CA 1
ATOM 3996 C C . ALA A 1 267 ? -10.529 -43.808 19.219 1.00 53.84 619 ALA A C 1
ATOM 3997 O O . ALA A 1 267 ? -11.152 -42.873 18.720 1.00 54.30 619 ALA A O 1
ATOM 4004 N N . TYR A 1 268 ? -9.255 -44.078 18.934 1.00 53.17 620 TYR A N 1
ATOM 4005 C CA . TYR A 1 268 ? -8.498 -43.343 17.932 1.00 52.22 620 TYR A CA 1
ATOM 4006 C C . TYR A 1 268 ? -9.153 -43.395 16.541 1.00 55.58 620 TYR A C 1
ATOM 4007 O O . TYR A 1 268 ? -9.296 -42.359 15.879 1.00 53.68 620 TYR A O 1
ATOM 4025 N N . ALA A 1 269 ? -9.560 -44.596 16.120 1.00 55.83 621 ALA A N 1
ATOM 4026 C CA . ALA A 1 269 ? -10.162 -44.814 14.796 1.00 54.79 621 ALA A CA 1
ATOM 4027 C C . ALA A 1 269 ? -11.561 -44.201 14.691 1.00 54.17 621 ALA A C 1
ATOM 4028 O O . ALA A 1 269 ? -11.910 -43.616 13.659 1.00 49.30 621 ALA A O 1
ATOM 4035 N N . LEU A 1 270 ? -12.360 -44.360 15.745 1.00 53.31 622 LEU A N 1
ATOM 4036 C CA . LEU A 1 270 ? -13.665 -43.696 15.816 1.00 55.66 622 LEU A CA 1
ATOM 4037 C C . LEU A 1 270 ? -13.540 -42.158 15.877 1.00 56.73 622 LEU A C 1
ATOM 4038 O O . LEU A 1 270 ? -14.421 -41.456 15.386 1.00 57.91 622 LEU A O 1
ATOM 4054 N N . ALA A 1 271 ? -12.459 -41.642 16.470 1.00 54.26 623 ALA A N 1
ATOM 4055 C CA . ALA A 1 271 ? -12.234 -40.188 16.533 1.00 54.95 623 ALA A CA 1
ATOM 4056 C C . ALA A 1 271 ? -11.956 -39.616 15.139 1.00 52.94 623 ALA A C 1
ATOM 4057 O O . ALA A 1 271 ? -12.513 -38.572 14.761 1.00 49.51 623 ALA A O 1
ATOM 4064 N N . LEU A 1 272 ? -11.100 -40.313 14.391 1.00 52.16 624 LEU A N 1
ATOM 4065 C CA . LEU A 1 272 ? -10.844 -40.002 12.987 1.00 55.20 624 LEU A CA 1
ATOM 4066 C C . LEU A 1 272 ? -12.100 -40.116 12.105 1.00 57.90 624 LEU A C 1
ATOM 4067 O O . LEU A 1 272 ? -12.260 -39.341 11.149 1.00 55.48 624 LEU A O 1
ATOM 4083 N N . ASP A 1 273 ? -12.976 -41.076 12.416 1.00 55.38 625 ASP A N 1
ATOM 4084 C CA . ASP A 1 273 ? -14.278 -41.175 11.743 1.00 54.77 625 ASP A CA 1
ATOM 4085 C C . ASP A 1 273 ? -15.154 -39.949 12.005 1.00 52.93 625 ASP A C 1
ATOM 4086 O O . ASP A 1 273 ? -15.756 -39.415 11.082 1.00 52.20 625 ASP A O 1
ATOM 4095 N N . LEU A 1 274 ? -15.243 -39.539 13.265 1.00 50.98 626 LEU A N 1
ATOM 4096 C CA . LEU A 1 274 ? -16.017 -38.363 13.639 1.00 52.23 626 LEU A CA 1
ATOM 4097 C C . LEU A 1 274 ? -15.428 -37.088 13.020 1.00 50.54 626 LEU A C 1
ATOM 4098 O O . LEU A 1 274 ? -16.171 -36.271 12.490 1.00 53.06 626 LEU A O 1
ATOM 4114 N N . ILE A 1 275 ? -14.100 -36.952 13.044 1.00 48.04 627 ILE A N 1
ATOM 4115 C CA . ILE A 1 275 ? -13.426 -35.761 12.513 1.00 46.26 627 ILE A CA 1
ATOM 4116 C C . ILE A 1 275 ? -13.637 -35.643 11.018 1.00 45.54 627 ILE A C 1
ATOM 4117 O O . ILE A 1 275 ? -13.967 -34.565 10.516 1.00 46.15 627 ILE A O 1
ATOM 4133 N N . TYR A 1 276 ? -13.465 -36.746 10.299 1.00 46.68 628 TYR A N 1
ATOM 4134 C CA . TYR A 1 276 ? -13.630 -36.701 8.854 1.00 46.35 628 TYR A CA 1
ATOM 4135 C C . TYR A 1 276 ? -15.049 -37.000 8.381 1.00 45.40 628 TYR A C 1
ATOM 4136 O O . TYR A 1 276 ? -15.276 -37.076 7.186 1.00 47.00 628 TYR A O 1
ATOM 4154 N N . ASP A 1 277 ? -15.999 -37.115 9.307 1.00 48.61 629 ASP A N 1
ATOM 4155 C CA . ASP A 1 277 ? -17.416 -37.292 8.982 1.00 53.54 629 ASP A CA 1
ATOM 4156 C C . ASP A 1 277 ? -17.607 -38.476 8.036 1.00 54.67 629 ASP A C 1
ATOM 4157 O O . ASP A 1 277 ? -18.092 -38.327 6.919 1.00 53.25 629 ASP A O 1
ATOM 4166 N N . ARG A 1 278 ? -17.203 -39.652 8.500 1.00 57.86 630 ARG A N 1
ATOM 4167 C CA . ARG A 1 278 ? -17.305 -40.879 7.714 1.00 59.90 630 ARG A CA 1
ATOM 4168 C C . ARG A 1 278 ? -18.592 -41.604 8.074 1.00 63.01 630 ARG A C 1
ATOM 4169 O O . ARG A 1 278 ? -18.581 -42.701 8.639 1.00 65.94 630 ARG A O 1
ATOM 4190 N N . ARG A 1 279 ? -19.708 -40.961 7.757 1.00 67.40 631 ARG A N 1
ATOM 4191 C CA . ARG A 1 279 ? -21.010 -41.589 7.875 1.00 69.78 631 ARG A CA 1
ATOM 4192 C C . ARG A 1 279 ? -21.178 -42.522 6.697 1.00 70.43 631 ARG A C 1
ATOM 4193 O O . ARG A 1 279 ? -20.892 -42.159 5.557 1.00 70.33 631 ARG A O 1
ATOM 4214 N N . LYS A 1 280 ? -21.581 -43.744 7.001 1.00 75.99 632 LYS A N 1
ATOM 4215 C CA . LYS A 1 280 ? -22.152 -44.648 6.019 1.00 79.59 632 LYS A CA 1
ATOM 4216 C C . LYS A 1 280 ? -23.438 -45.153 6.649 1.00 82.38 632 LYS A C 1
ATOM 4217 O O . LYS A 1 280 ? -23.575 -45.137 7.875 1.00 84.12 632 LYS A O 1
ATOM 4236 N N . GLU A 1 281 ? -24.342 -45.652 5.835 1.00 85.45 633 GLU A N 1
ATOM 4237 C CA . GLU A 1 281 ? -25.574 -46.181 6.348 1.00 81.62 633 GLU A CA 1
ATOM 4238 C C . GLU A 1 281 ? -25.067 -47.542 6.828 1.00 75.77 633 GLU A C 1
ATOM 4239 O O . GLU A 1 281 ? -24.312 -48.177 6.125 1.00 77.95 633 GLU A O 1
ATOM 4251 N N . GLY A 1 282 ? -25.619 -47.586 8.032 1.00 30.00 634 GLY A N 1
ATOM 4252 C CA . GLY A 1 282 ? -25.503 -48.333 9.217 1.00 30.00 634 GLY A CA 1
ATOM 4253 C C . GLY A 1 282 ? -24.566 -47.600 10.175 1.00 30.00 634 GLY A C 1
ATOM 4254 O O . GLY A 1 282 ? -24.205 -48.229 11.150 1.00 30.00 634 GLY A O 1
ATOM 4258 N N . PHE A 1 283 ? -24.069 -46.370 9.986 1.00 74.89 635 PHE A N 1
ATOM 4259 C CA . PHE A 1 283 ? -23.094 -46.139 11.018 1.00 71.46 635 PHE A CA 1
ATOM 4260 C C . PHE A 1 283 ? -22.919 -44.656 11.220 1.00 67.56 635 PHE A C 1
ATOM 4261 O O . PHE A 1 283 ? -22.529 -43.966 10.315 1.00 64.76 635 PHE A O 1
ATOM 4278 N N . ASP A 1 284 ? -23.193 -44.201 12.428 1.00 66.56 636 ASP A N 1
ATOM 4279 C CA . ASP A 1 284 ? -22.977 -42.803 12.823 1.00 64.19 636 ASP A CA 1
ATOM 4280 C C . ASP A 1 284 ? -21.722 -42.707 13.714 1.00 61.36 636 ASP A C 1
ATOM 4281 O O . ASP A 1 284 ? -21.728 -43.204 14.846 1.00 58.70 636 ASP A O 1
ATOM 4290 N N . PRO A 1 285 ? -20.649 -42.055 13.220 1.00 61.32 637 PRO A N 1
ATOM 4291 C CA . PRO A 1 285 ? -19.420 -41.998 14.028 1.00 59.48 637 PRO A CA 1
ATOM 4292 C C . PRO A 1 285 ? -19.554 -41.240 15.348 1.00 58.04 637 PRO A C 1
ATOM 4293 O O . PRO A 1 285 ? -18.811 -41.524 16.286 1.00 58.39 637 PRO A O 1
ATOM 4304 N N . LEU A 1 286 ? -20.494 -40.302 15.423 1.00 58.88 638 LEU A N 1
ATOM 4305 C CA . LEU A 1 286 ? -20.756 -39.581 16.663 1.00 58.19 638 LEU A CA 1
ATOM 4306 C C . LEU A 1 286 ? -21.296 -40.526 17.730 1.00 58.94 638 LEU A C 1
ATOM 4307 O O . LEU A 1 286 ? -20.716 -40.636 18.810 1.00 60.57 638 LEU A O 1
ATOM 4323 N N . LEU A 1 287 ? -22.401 -41.210 17.425 1.00 63.09 639 LEU A N 1
ATOM 4324 C CA . LEU A 1 287 ? -22.976 -42.191 18.360 1.00 61.47 639 LEU A CA 1
ATOM 4325 C C . LEU A 1 287 ? -21.971 -43.309 18.672 1.00 59.29 639 LEU A C 1
ATOM 4326 O O . LEU A 1 287 ? -21.889 -43.756 19.813 1.00 62.71 639 LEU A O 1
ATOM 4342 N N . ALA A 1 288 ? -21.188 -43.720 17.673 1.00 56.29 640 ALA A N 1
ATOM 4343 C CA . ALA A 1 288 ? -20.177 -44.765 17.864 1.00 60.04 640 ALA A CA 1
ATOM 4344 C C . ALA A 1 288 ? -19.036 -44.317 18.793 1.00 63.46 640 ALA A C 1
ATOM 4345 O O . ALA A 1 288 ? -18.537 -45.110 19.601 1.00 60.49 640 ALA A O 1
ATOM 4352 N N . PHE A 1 289 ? -18.643 -43.046 18.681 1.00 64.83 641 PHE A N 1
ATOM 4353 C CA . PHE A 1 289 ? -17.585 -42.467 19.523 1.00 61.03 641 PHE A CA 1
ATOM 4354 C C . PHE A 1 289 ? -18.023 -42.332 20.976 1.00 63.57 641 PHE A C 1
ATOM 4355 O O . PHE A 1 289 ? -17.255 -42.656 21.892 1.00 67.05 641 PHE A O 1
ATOM 4372 N N . MET A 1 290 ? -19.243 -41.836 21.179 1.00 62.31 642 MET A N 1
ATOM 4373 C CA . MET A 1 290 ? -19.841 -41.760 22.514 1.00 62.21 642 MET A CA 1
ATOM 4374 C C . MET A 1 290 ? -20.067 -43.154 23.104 1.00 62.65 642 MET A C 1
ATOM 4375 O O . MET A 1 290 ? -19.879 -43.349 24.305 1.00 62.24 642 MET A O 1
ATOM 4389 N N . ALA A 1 291 ? -20.471 -44.109 22.265 1.00 64.65 643 ALA A N 1
ATOM 4390 C CA . ALA A 1 291 ? -20.695 -45.499 22.705 1.00 69.07 643 ALA A CA 1
ATOM 4391 C C . ALA A 1 291 ? -19.444 -46.116 23.335 1.00 67.94 643 ALA A C 1
ATOM 4392 O O . ALA A 1 291 ? -19.546 -46.775 24.371 1.00 65.13 643 ALA A O 1
ATOM 4399 N N . TYR A 1 292 ? -18.279 -45.881 22.716 1.00 69.81 644 TYR A N 1
ATOM 4400 C CA . TYR A 1 292 ? -17.001 -46.438 23.186 1.00 69.69 644 TYR A CA 1
ATOM 4401 C C . TYR A 1 292 ? -16.779 -46.163 24.665 1.00 70.70 644 TYR A C 1
ATOM 4402 O O . TYR A 1 292 ? -16.519 -47.083 25.432 1.00 78.14 644 TYR A O 1
ATOM 4420 N N . PHE A 1 293 ? -16.902 -44.893 25.048 1.00 72.54 645 PHE A N 1
ATOM 4421 C CA . PHE A 1 293 ? -16.827 -44.459 26.463 1.00 72.70 645 PHE A CA 1
ATOM 4422 C C . PHE A 1 293 ? -18.199 -44.813 27.043 1.00 76.16 645 PHE A C 1
ATOM 4423 O O . PHE A 1 293 ? -19.098 -45.171 26.286 1.00 77.82 645 PHE A O 1
ATOM 4440 N N . GLU A 1 294 ? -18.377 -44.762 28.360 1.00 82.41 646 GLU A N 1
ATOM 4441 C CA . GLU A 1 294 ? -19.608 -45.299 29.012 1.00 87.38 646 GLU A CA 1
ATOM 4442 C C . GLU A 1 294 ? -19.587 -46.843 29.013 1.00 84.21 646 GLU A C 1
ATOM 4443 O O . GLU A 1 294 ? -19.962 -47.458 30.008 1.00 88.50 646 GLU A O 1
ATOM 4455 N N . ALA A 1 295 ? -19.190 -47.453 27.891 1.00 80.77 647 ALA A N 1
ATOM 4456 C CA . ALA A 1 295 ? -18.854 -48.877 27.816 1.00 77.80 647 ALA A CA 1
ATOM 4457 C C . ALA A 1 295 ? -17.333 -49.157 27.802 1.00 76.80 647 ALA A C 1
ATOM 4458 O O . ALA A 1 295 ? -16.890 -50.038 27.069 1.00 77.53 647 ALA A O 1
ATOM 4465 N N . HIS A 1 296 ? -16.551 -48.421 28.604 1.00 75.43 648 HIS A N 1
ATOM 4466 C CA . HIS A 1 296 ? -15.107 -48.697 28.806 1.00 76.92 648 HIS A CA 1
ATOM 4467 C C . HIS A 1 296 ? -14.546 -48.031 30.063 1.00 75.48 648 HIS A C 1
ATOM 4468 O O . HIS A 1 296 ? -15.251 -47.313 30.766 1.00 75.10 648 HIS A O 1
#

Nearest PDB structures (foldseek):
  5voo-assembly4_D  TM=9.990E-01  e=4.181E-47  Thermus thermophilus HB8
  8ssc-assembly1_A  TM=9.940E-01  e=9.461E-45  Thermus thermophilus HB8
  8g3h-assembly1_A  TM=9.355E-01  e=5.776E-32  Thermus filiformis
  4ccz-assembly1_A  TM=9.531E-01  e=3.235E-22  Homo sapiens
  3k13-assembly2_B  TM=9.231E-01  e=2.096E-22  Bacteroides thetaiotaomicron

B-factor: mean 50.29, std 12.22, range [30.0, 102.35]

Solvent-accessible surface area: 13047 Å² total; per-residue (Å²): 150,25,64,32,0,0,45,60,0,23,0,102,66,12,154,112,0,40,98,8,0,86,77,99,54,34,123,19,0,32,59,12,0,94,76,2,36,129,75,34,5,89,0,0,3,2,11,1,39,97,121,88,79,76,26,75,108,2,5,142,54,0,0,45,78,1,15,119,43,8,121,20,44,1,0,1,34,10,123,23,5,84,0,1,58,10,0,6,149,64,0,98,76,46,9,14,0,18,13,0,34,2,107,93,15,78,153,95,0,26,98,9,0,55,20,1,107,85,89,65,5,31,0,0,1,32,3,20,23,81,192,29,108,2,70,56,70,102,75,0,15,185,11,1,48,99,1,44,99,61,0,27,152,114,20,40,5,144,19,111,51,1,21,2,15,0,13,14,35,42,0,2,114,29,80,127,124,18,24,40,15,1,71,31,0,0,46,0,0,62,42,0,105,136,135,9,98,41,12,8,1,0,0,15,0,19,74,0,0,124,57,20,133,103,119,4,62,84,8,0,15,2,0,0,12,25,14,0,126,123,45,12,9,54,1,0,19,0,32,12,36,111,44,33,82,53,101,121,11,71,150,102,0,47,47,25,0,29,26,4,0,20,30,119,98,148,175,76,58,35,0,9,113,25,0,73,60,25,12,147,74,143

Radius of gyration: 18.78 Å; Cα contacts (8 Å, |Δi|>4): 522; chains: 1; bounding box: 34×49×45 Å

Secondary structure (DSSP, 8-state):
--EEEEEEEETTT-HHHHHHHHHT-HHHHHHHHHHHHHTT-SEEEEE---TTS-HHHHHHHHHHHHHHH--S-EEEE-S-HHHHHHHHHHSTT-EEEEEE--TT-HHHHHHHHHHHHHHT-EEEEESEETTEE--SHHHHHHHHHHHHHIIIIIT---GGGEEEE-------S--TTTTTHHHHHHHHHHHHHHHSTT-EEEEEGGGGGTTS-HHHHHHHHHHHHHHHHHHT--EEEE-GGGPPPGGGS-HHHHHHHHHHHTT--BTTB-HHHHHHHHTT--

Sequence (282 aa):
SLFLVGERLNATGSKRFREMLFARDLEGILALAREQVEEGAHALDLSVAWTGRDELEDLRWLLPHLATALTVPVMVDSTSPEAMELALKYLPGRVLLNSANLEDGLERFDRVASLAKAHGAALVVLAIDEKGMAKTREEKVRVALRMYERLTEHHGLRPEDLLFDLLTFPITQGDEESRPLAKETLLAMEELRERLPGVGFVLGVSNVSFGLKPRARRVLNSVFLDEARKRGLTAAIVDAGKILPISQIPEEAYALALDLIYDRRKEGFDPLLAFMAYFEAH